Protein AF-A0A3M2K7A3-F1 (afdb_monomer)

Secondary structure (DSSP, 8-state):
----HHHHHHHHHHHHHHHHHHHHHHH--HHHHHHHHHHSTT-GGGGGS-----B-EEEEETTTEEEEESS-HHHHHHHHHHHHHHHHHHHHH----HHHHHHHHHHS-TTT-HHHHHHHHHHHHHHHHHHHHTTS-TTSHHHHHHHHHHHHHHHHHHHHSHHHHHHHT-PPPHHHHHHHHHH--TT---B-STTTT-B-SS-HHHHHHHHHHHHHHHHHHHHHHHHHHHHHHHTTTS--

pLDDT: mean 90.09, std 11.53, range [39.84, 98.44]

Mean predicted aligned error: 7.24 Å

Solvent-accessible surface area (backbone atoms only — not comparable to full-atom values): 13160 Å² total; per-residue (Å²): 137,82,84,47,75,66,58,52,51,50,50,52,51,50,50,53,50,50,53,49,52,54,48,53,52,60,63,46,24,58,62,55,42,52,47,45,25,75,74,38,90,91,35,55,67,47,71,72,51,76,82,76,35,51,61,33,34,73,44,83,39,96,92,55,33,36,39,41,36,77,49,47,76,65,52,36,50,48,45,26,71,75,39,7,56,61,48,4,48,49,48,47,76,60,69,51,63,72,69,53,39,53,54,45,47,70,69,35,24,69,75,76,30,45,68,60,28,52,55,49,51,42,51,51,50,24,53,50,33,54,58,56,28,71,81,37,61,87,83,35,69,69,22,21,53,30,32,27,50,24,43,35,38,46,50,49,38,58,74,58,26,44,46,20,40,70,42,24,68,75,65,75,53,70,69,57,50,51,50,30,67,72,45,36,53,88,88,58,87,40,66,49,77,56,57,66,80,44,39,51,91,59,48,66,68,53,53,54,51,50,49,54,53,51,52,52,51,53,50,49,52,54,50,55,53,53,54,56,58,53,60,60,56,58,72,64,68,81,75,123

Foldseek 3Di:
DDQDLVNLVVVLVVVLVVLVVVLCLALCAVLVLVVCLVPPPPSVCSNVVDGRAAAWAWDADLQQAIETANDDLVRLQVCLVPCLLVLLLVLLVQVDDDPSLVVVCVVCPCNNPRNSNLLNVLLVLLVVLVVVLVVDDPLDPSNQDSLQSNLSSVVCCCPRNVSNCVNNVSDDDPVSNVSSVVRHDSPDRDYDPRPPRHDHPDDSVRSVVVSVVSNVVSVVVSVVSVVVVVVVVVVVVPPD

Nearest PDB structures (foldseek):
  3zg1-assembly1_D  TM=3.882E-01  e=2.641E+00  Cupriavidus metallidurans CH34
  8v2q-assembly1_B-1  TM=2.228E-01  e=3.872E+00  Homo sapiens
  6e8g-assembly1_S  TM=2.313E-01  e=4.260E+00  Homo sapiens

Radius of gyration: 26.53 Å; Cα contacts (8 Å, |Δi|>4): 264; chains: 1; bounding box: 55×38×91 Å

Sequence (240 aa):
RTITPEGLRRLIGLTMAGATFLTLCLVNTPDKIEWYSRNLPGLGFLEKAGVMVEYGYLYEDPEIGRFRSRLSPAELRQADSLRGKAAGAILRQWRGDGEQYWKFLNRYSPARDPFLHEARVHLFRRDRYLQDAAAYPVGSRAYREMLTIVYREHRIMEKYFPNTLRHSGYEVSADTLALLQQYHLPEMEYESGVSKHLFTIFSQKHVLVAYLVVMAGLLIVQRRFRRRATGKMETHFDRE

Structure (mmCIF, N/CA/C/O backbone):
data_AF-A0A3M2K7A3-F1
#
_entry.id   AF-A0A3M2K7A3-F1
#
loop_
_atom_site.group_PDB
_atom_site.id
_atom_site.type_symbol
_atom_site.label_atom_id
_atom_site.label_alt_id
_atom_site.label_comp_id
_atom_site.label_asym_id
_atom_site.label_entity_id
_atom_site.label_seq_id
_atom_site.pdbx_PDB_ins_code
_atom_site.Cartn_x
_atom_site.Cartn_y
_atom_site.Cartn_z
_atom_site.occupancy
_atom_site.B_iso_or_equiv
_atom_site.auth_seq_id
_atom_site.auth_comp_id
_atom_site.auth_asym_id
_atom_site.auth_atom_id
_atom_site.pdbx_PDB_model_num
ATOM 1 N N . ARG A 1 1 ? -5.504 21.815 46.775 1.00 53.19 1 ARG A N 1
ATOM 2 C CA . ARG A 1 1 ? -6.857 21.737 46.168 1.00 53.19 1 ARG A CA 1
ATOM 3 C C . ARG A 1 1 ? -7.316 20.287 46.236 1.00 53.19 1 ARG A C 1
ATOM 5 O O . ARG A 1 1 ? -6.723 19.451 45.571 1.00 53.19 1 ARG A O 1
ATOM 12 N N . THR A 1 2 ? -8.276 19.967 47.096 1.00 66.50 2 THR A N 1
ATOM 13 C CA . THR A 1 2 ? -8.828 18.613 47.237 1.00 66.50 2 THR A CA 1
ATOM 14 C C . THR A 1 2 ? -9.794 18.333 46.086 1.00 66.50 2 THR A C 1
ATOM 16 O O . THR A 1 2 ? -10.674 19.138 45.795 1.00 66.50 2 THR A O 1
ATOM 19 N N . ILE A 1 3 ? -9.604 17.213 45.386 1.00 70.50 3 ILE A N 1
ATOM 20 C CA . ILE A 1 3 ? -10.511 16.784 44.316 1.00 70.50 3 ILE A CA 1
ATOM 21 C C . ILE A 1 3 ? -11.817 16.334 44.976 1.00 70.50 3 ILE A C 1
ATOM 23 O O . ILE A 1 3 ? -11.824 15.361 45.731 1.00 70.50 3 ILE A O 1
ATOM 27 N N . THR A 1 4 ? -12.917 17.040 44.711 1.00 82.25 4 THR A N 1
ATOM 28 C CA . THR A 1 4 ? -14.232 16.636 45.218 1.00 82.25 4 THR A CA 1
ATOM 29 C C . THR A 1 4 ? -14.730 15.389 44.473 1.00 82.25 4 THR A C 1
ATOM 31 O O . THR A 1 4 ? -14.434 15.222 43.283 1.00 82.25 4 THR A O 1
ATOM 34 N N . PRO A 1 5 ? -15.511 14.504 45.123 1.00 79.31 5 PRO A N 1
ATOM 35 C CA . PRO A 1 5 ? -16.072 13.316 44.473 1.00 79.31 5 PRO A CA 1
ATOM 36 C C . PRO A 1 5 ? -16.893 13.640 43.215 1.00 79.31 5 PRO A C 1
ATOM 38 O O . PRO A 1 5 ? -16.851 12.900 42.233 1.00 79.31 5 PRO A O 1
ATOM 41 N N . GLU A 1 6 ? -17.604 14.768 43.213 1.00 82.44 6 GLU A N 1
ATOM 42 C CA . GLU A 1 6 ? -18.355 15.253 42.052 1.00 82.44 6 GLU A CA 1
ATOM 43 C C . GLU A 1 6 ? -17.445 15.735 40.920 1.00 82.44 6 GLU A C 1
ATOM 45 O O . GLU A 1 6 ? -17.679 15.388 39.760 1.00 82.44 6 GLU A O 1
ATOM 50 N N . GLY A 1 7 ? -16.378 16.473 41.248 1.00 85.81 7 GLY A N 1
ATOM 51 C CA . GLY A 1 7 ? -15.373 16.906 40.277 1.00 85.81 7 GLY A CA 1
ATOM 52 C C . GLY A 1 7 ? -14.705 15.718 39.585 1.00 85.81 7 GLY A C 1
ATOM 53 O O . GLY A 1 7 ? -14.585 15.701 38.361 1.00 85.81 7 GLY A O 1
ATOM 54 N N . LEU A 1 8 ? -14.373 14.671 40.346 1.00 86.12 8 LEU A N 1
ATOM 55 C CA . LEU A 1 8 ? -13.825 13.430 39.796 1.00 86.12 8 LEU A CA 1
ATOM 56 C C . LEU A 1 8 ? -14.825 12.704 38.884 1.00 86.12 8 LEU A C 1
ATOM 58 O O . LEU A 1 8 ? -14.444 12.216 37.822 1.00 86.12 8 LEU A O 1
ATOM 62 N N . ARG A 1 9 ? -16.112 12.643 39.255 1.00 86.75 9 ARG A N 1
ATOM 63 C CA . ARG A 1 9 ? -17.147 12.020 38.408 1.00 86.75 9 ARG A CA 1
ATOM 64 C C . ARG A 1 9 ? -17.334 12.759 37.088 1.00 86.75 9 ARG A C 1
ATOM 66 O O . ARG A 1 9 ? -17.460 12.097 36.059 1.00 86.75 9 ARG A O 1
ATOM 73 N N . ARG A 1 10 ? -17.342 14.096 37.112 1.00 89.88 10 ARG A N 1
ATOM 74 C CA . ARG A 1 10 ? -17.414 14.923 35.897 1.00 89.88 10 ARG A CA 1
ATOM 75 C C . ARG A 1 10 ? -16.188 14.706 35.016 1.00 89.88 10 ARG A C 1
ATOM 77 O O . ARG A 1 10 ? -16.354 14.482 33.823 1.00 89.88 10 ARG A O 1
ATOM 84 N N . LEU A 1 11 ? -14.989 14.682 35.604 1.00 92.56 11 LEU A N 1
ATOM 85 C CA . LEU A 1 11 ? -13.753 14.406 34.872 1.00 92.56 11 LEU A CA 1
ATOM 86 C C . LEU A 1 11 ? -13.794 13.032 34.191 1.00 92.56 11 LEU A C 1
ATOM 88 O O . LEU A 1 11 ? -13.557 12.957 32.994 1.00 92.56 11 LEU A O 1
ATOM 92 N N . ILE A 1 12 ? -14.178 11.970 34.909 1.00 93.31 12 ILE A N 1
ATOM 93 C CA . ILE A 1 12 ? -14.319 10.624 34.326 1.00 93.31 12 ILE A CA 1
ATOM 94 C C . ILE A 1 12 ? -15.335 10.625 33.177 1.00 93.31 12 ILE A C 1
ATOM 96 O O . ILE A 1 12 ? -15.062 10.046 32.129 1.00 93.31 12 ILE A O 1
ATOM 100 N N . GLY A 1 13 ? -16.485 11.286 33.348 1.00 93.19 13 GLY A N 1
ATOM 101 C CA . GLY A 1 13 ? -17.495 11.403 32.293 1.00 93.19 13 GLY A CA 1
ATOM 102 C C . GLY A 1 13 ? -16.964 12.109 31.041 1.00 93.19 13 GLY A C 1
ATOM 103 O O . GLY A 1 13 ? -17.158 11.614 29.933 1.00 93.19 13 GLY A O 1
ATOM 104 N N . LEU A 1 14 ? -16.233 13.214 31.214 1.00 95.19 14 LEU A N 1
ATOM 105 C CA . LEU A 1 14 ? -15.581 13.930 30.114 1.00 95.19 14 LEU A CA 1
ATOM 106 C C . LEU A 1 14 ? -14.501 13.077 29.440 1.00 95.19 14 LEU A C 1
ATOM 108 O O . LEU A 1 14 ? -14.443 13.036 28.214 1.00 95.19 14 LEU A O 1
ATOM 112 N N . THR A 1 15 ? -13.691 12.344 30.208 1.00 95.31 15 THR A N 1
ATOM 113 C CA . THR A 1 15 ? -12.691 11.418 29.658 1.00 95.31 15 THR A CA 1
ATOM 114 C C . THR A 1 15 ? -13.352 10.303 28.848 1.00 95.31 15 THR A C 1
ATOM 116 O O . THR A 1 15 ? -12.885 9.994 27.756 1.00 95.31 15 THR A O 1
ATOM 119 N N . MET A 1 16 ? -14.455 9.723 29.332 1.00 96.19 16 MET A N 1
ATOM 120 C CA . MET A 1 16 ? -15.220 8.710 28.593 1.00 96.19 16 MET A CA 1
ATOM 121 C C . MET A 1 16 ? -15.790 9.271 27.285 1.00 96.19 16 MET A C 1
ATOM 123 O O . MET A 1 16 ? -15.692 8.620 26.243 1.00 96.19 16 MET A O 1
ATOM 127 N N . ALA A 1 17 ? -16.357 10.480 27.318 1.00 96.12 17 ALA A N 1
ATOM 128 C CA . ALA A 1 17 ? -16.873 11.150 26.126 1.00 96.12 17 ALA A CA 1
ATOM 129 C C . ALA A 1 17 ? -15.751 11.431 25.113 1.00 96.12 17 ALA A C 1
ATOM 131 O O . ALA A 1 17 ? -15.884 11.087 23.939 1.00 96.12 17 ALA A O 1
ATOM 132 N N . GLY A 1 18 ? -14.616 11.964 25.574 1.00 96.88 18 GLY A N 1
ATOM 133 C CA . GLY A 1 18 ? -13.442 12.223 24.740 1.00 96.88 18 GLY A CA 1
ATOM 134 C C . GLY A 1 18 ? -12.851 10.951 24.129 1.00 96.88 18 GLY A C 1
ATOM 135 O O . GLY A 1 18 ? -12.598 10.911 22.928 1.00 96.88 18 GLY A O 1
ATOM 136 N N . ALA A 1 19 ? -12.699 9.883 24.917 1.00 95.25 19 ALA A N 1
ATOM 137 C CA . ALA A 1 19 ? -12.220 8.589 24.428 1.00 95.25 19 ALA A CA 1
ATOM 138 C C . ALA A 1 19 ? -13.172 7.980 23.388 1.00 95.25 19 ALA A C 1
ATOM 140 O O . ALA A 1 19 ? -12.723 7.401 22.398 1.00 95.25 19 ALA A O 1
ATOM 141 N N . THR A 1 20 ? -14.482 8.144 23.585 1.00 95.69 20 THR A N 1
ATOM 142 C CA . THR A 1 20 ? -15.499 7.700 22.623 1.00 95.69 20 THR A CA 1
ATOM 143 C C . THR A 1 20 ? -15.391 8.486 21.323 1.00 95.69 20 THR A C 1
ATOM 145 O O . THR A 1 20 ? -15.318 7.878 20.261 1.00 95.69 20 THR A O 1
ATOM 148 N N . PHE A 1 21 ? -15.297 9.816 21.390 1.00 94.31 21 PHE A N 1
ATOM 149 C CA . PHE A 1 21 ? -15.139 10.656 20.203 1.00 94.31 21 PHE A CA 1
ATOM 150 C C . PHE A 1 21 ? -13.855 10.325 19.430 1.00 94.31 21 PHE A C 1
ATOM 152 O O . PHE A 1 21 ? -13.901 10.108 18.223 1.00 94.31 21 PHE A O 1
ATOM 159 N N . LEU A 1 22 ? -12.723 10.186 20.126 1.00 92.88 22 LEU A N 1
ATOM 160 C CA . LEU A 1 22 ? -11.458 9.781 19.512 1.00 92.88 22 LEU A CA 1
ATOM 161 C C . LEU A 1 22 ? -11.564 8.409 18.833 1.00 92.88 22 LEU A C 1
ATOM 163 O O . LEU A 1 22 ? -11.098 8.235 17.710 1.00 92.88 22 LEU A O 1
ATOM 167 N N . THR A 1 23 ? -12.198 7.442 19.497 1.00 92.94 23 THR A N 1
ATOM 168 C CA . THR A 1 23 ? -12.412 6.104 18.932 1.00 92.94 23 THR A CA 1
ATOM 169 C C . THR A 1 23 ? -13.271 6.181 17.679 1.00 92.94 23 THR A C 1
ATOM 171 O O . THR A 1 23 ? -12.905 5.575 16.678 1.00 92.94 23 THR A O 1
ATOM 174 N N . LEU A 1 24 ? -14.356 6.963 17.695 1.00 90.12 24 LEU A N 1
ATOM 175 C CA . LEU A 1 24 ? -15.198 7.197 16.521 1.00 90.12 24 LEU A CA 1
ATOM 176 C C . LEU A 1 24 ? -14.388 7.769 15.351 1.00 90.12 24 LEU A C 1
ATOM 178 O O . LEU A 1 24 ? -14.528 7.271 14.240 1.00 90.12 24 LEU A O 1
ATOM 182 N N . CYS A 1 25 ? -13.485 8.724 15.597 1.00 88.38 25 CYS A N 1
ATOM 183 C CA . CYS A 1 25 ? -12.588 9.249 14.562 1.00 88.38 25 CYS A CA 1
ATOM 184 C C . CYS A 1 25 ? -11.653 8.172 13.988 1.00 88.38 25 CYS A C 1
ATOM 186 O O . CYS A 1 25 ? -11.471 8.100 12.776 1.00 88.38 25 CYS A O 1
ATOM 188 N N . LEU A 1 26 ? -11.070 7.323 14.840 1.00 89.12 26 LEU A N 1
ATOM 189 C CA . LEU A 1 26 ? -10.125 6.281 14.418 1.00 89.12 26 LEU A CA 1
ATOM 190 C C . LEU A 1 26 ? -10.802 5.123 13.671 1.00 89.12 26 LEU A C 1
ATOM 192 O O . LEU A 1 26 ? -10.201 4.521 12.788 1.00 89.12 26 LEU A O 1
ATOM 196 N N . VAL A 1 27 ? -12.053 4.799 14.004 1.00 89.62 27 VAL A N 1
ATOM 197 C CA . VAL A 1 27 ? -12.808 3.734 13.321 1.00 89.62 27 VAL A CA 1
ATOM 198 C C . VAL A 1 27 ? -13.546 4.227 12.075 1.00 89.62 27 VAL A C 1
ATOM 200 O O . VAL A 1 27 ? -14.134 3.404 11.371 1.00 89.62 27 VAL A O 1
ATOM 203 N N . ASN A 1 28 ? -13.512 5.534 11.793 1.00 86.19 28 ASN A N 1
ATOM 204 C CA . ASN A 1 28 ? -14.129 6.143 10.620 1.00 86.19 28 ASN A CA 1
ATOM 205 C C . ASN A 1 28 ? -13.260 5.962 9.359 1.00 86.19 28 ASN A C 1
ATOM 207 O O . ASN A 1 28 ? -12.671 6.910 8.839 1.00 86.19 28 ASN A O 1
ATOM 211 N N . THR A 1 29 ? -13.148 4.714 8.901 1.00 84.12 29 THR A N 1
ATOM 212 C CA . THR A 1 29 ? -12.356 4.316 7.726 1.00 84.12 29 THR A CA 1
ATOM 213 C C . THR A 1 29 ? -13.105 4.573 6.409 1.00 84.12 29 THR A C 1
ATOM 215 O O . THR A 1 29 ? -14.339 4.607 6.424 1.00 84.12 29 THR A O 1
ATOM 218 N N . PRO A 1 30 ? -12.416 4.693 5.252 1.00 79.56 30 PRO A N 1
ATOM 219 C CA . PRO A 1 30 ? -13.052 4.961 3.955 1.00 79.56 30 PRO A CA 1
ATOM 220 C C . PRO A 1 30 ? -14.209 4.035 3.599 1.00 79.56 30 PRO A C 1
ATOM 222 O O . PRO A 1 30 ? -15.217 4.507 3.090 1.00 79.56 30 PRO A O 1
ATOM 225 N N . ASP A 1 31 ? -14.109 2.744 3.915 1.00 79.12 31 ASP A N 1
ATOM 226 C CA . ASP A 1 31 ? -15.175 1.780 3.622 1.00 79.12 31 ASP A CA 1
ATOM 227 C C . ASP A 1 31 ? -16.458 2.104 4.397 1.00 79.12 31 ASP A C 1
ATOM 229 O O . ASP A 1 31 ? -17.570 1.922 3.898 1.00 79.12 31 ASP A O 1
ATOM 233 N N . LYS A 1 32 ? -16.321 2.620 5.627 1.00 85.31 32 LYS A N 1
ATOM 234 C CA . LYS A 1 32 ? -17.458 3.126 6.401 1.00 85.31 32 LYS A CA 1
ATOM 235 C C . LYS A 1 32 ? -18.001 4.396 5.767 1.00 85.31 32 LYS A C 1
ATOM 237 O O . LYS A 1 32 ? -19.218 4.485 5.624 1.00 85.31 32 LYS A O 1
ATOM 242 N N . ILE A 1 33 ? -17.116 5.298 5.331 1.00 83.56 33 ILE A N 1
ATOM 243 C CA . ILE A 1 33 ? -17.496 6.534 4.638 1.00 83.56 33 ILE A CA 1
ATOM 244 C C . ILE A 1 33 ? -18.327 6.259 3.399 1.00 83.56 33 ILE A C 1
ATOM 246 O O . ILE A 1 33 ? -19.445 6.754 3.270 1.00 83.56 33 ILE A O 1
ATOM 250 N N . GLU A 1 34 ? -17.825 5.395 2.533 1.00 81.50 34 GLU A N 1
ATOM 251 C CA . GLU A 1 34 ? -18.522 4.995 1.324 1.00 81.50 34 GLU A CA 1
ATOM 252 C C . GLU A 1 34 ? -19.852 4.303 1.647 1.00 81.50 34 GLU A C 1
ATOM 254 O O . GLU A 1 34 ? -20.866 4.578 1.001 1.00 81.50 34 GLU A O 1
ATOM 259 N N . TRP A 1 35 ? -19.891 3.452 2.679 1.00 84.88 35 TRP A N 1
ATOM 260 C CA . TRP A 1 35 ? -21.132 2.810 3.098 1.00 84.88 35 TRP A CA 1
ATOM 261 C C . TRP A 1 35 ? -22.191 3.837 3.507 1.00 84.88 35 TRP A C 1
ATOM 263 O O . TRP A 1 35 ? -23.290 3.814 2.953 1.00 84.88 35 TRP A O 1
ATOM 273 N N . TYR A 1 36 ? -21.905 4.755 4.433 1.00 87.25 36 TYR A N 1
ATOM 274 C CA . TYR A 1 36 ? -22.941 5.693 4.870 1.00 87.25 36 TYR A CA 1
ATOM 275 C C . TYR A 1 36 ? -23.269 6.744 3.804 1.00 87.25 36 TYR A C 1
ATOM 277 O O . TYR A 1 36 ? -24.429 7.129 3.695 1.00 87.25 36 TYR A O 1
ATOM 285 N N . SER A 1 37 ? -22.318 7.155 2.961 1.00 85.88 37 SER A N 1
ATOM 286 C CA . SER A 1 37 ? -22.601 8.092 1.868 1.00 85.88 37 SER A CA 1
ATOM 287 C C . SER A 1 37 ? -23.526 7.509 0.804 1.00 85.88 37 SER A C 1
ATOM 289 O O . SER A 1 37 ? -24.314 8.248 0.217 1.00 85.88 37 SER A O 1
ATOM 291 N N . ARG A 1 38 ? -23.464 6.193 0.572 1.00 85.06 38 ARG A N 1
ATOM 292 C CA . ARG A 1 38 ? -24.349 5.498 -0.373 1.00 85.06 38 ARG A CA 1
ATOM 293 C C . ARG A 1 38 ? -25.702 5.129 0.223 1.00 85.06 38 ARG A C 1
ATOM 295 O O . ARG A 1 38 ? -26.690 5.115 -0.501 1.00 85.06 38 ARG A O 1
ATOM 302 N N . ASN A 1 39 ? -25.740 4.783 1.510 1.00 89.25 39 ASN A N 1
ATOM 303 C CA . ASN A 1 39 ? -26.929 4.200 2.135 1.00 89.25 39 ASN A CA 1
ATOM 304 C C . ASN A 1 39 ? -27.769 5.205 2.939 1.00 89.25 39 ASN A C 1
ATOM 306 O O . ASN A 1 39 ? -28.938 4.926 3.194 1.00 89.25 39 ASN A O 1
ATOM 310 N N . LEU A 1 40 ? -27.216 6.354 3.347 1.00 89.19 40 LEU A N 1
ATOM 311 C CA . LEU A 1 40 ? -27.936 7.351 4.146 1.00 89.19 40 LEU A CA 1
ATOM 312 C C . LEU A 1 40 ? -28.246 8.619 3.324 1.00 89.19 40 LEU A C 1
ATOM 314 O O . LEU A 1 40 ? -27.322 9.270 2.822 1.00 89.19 40 LEU A O 1
ATOM 318 N N . PRO A 1 41 ? -29.531 9.018 3.207 1.00 89.94 41 PRO A N 1
ATOM 319 C CA . PRO A 1 41 ? -29.918 10.238 2.503 1.00 89.94 41 PRO A CA 1
ATOM 320 C C . PRO A 1 41 ? -29.223 11.477 3.081 1.00 89.94 41 PRO A C 1
ATOM 322 O O . PRO A 1 41 ? -29.164 11.657 4.295 1.00 89.94 41 PRO A O 1
ATOM 325 N N . GLY A 1 42 ? -28.708 12.348 2.211 1.00 87.38 42 GLY A N 1
ATOM 326 C CA . GLY A 1 42 ? -28.073 13.611 2.613 1.00 87.38 42 GLY A CA 1
ATOM 327 C C . GLY A 1 42 ? -26.600 13.513 3.036 1.00 87.38 42 GLY A C 1
ATOM 328 O O . GLY A 1 42 ? -25.976 14.551 3.234 1.00 87.38 42 GLY A O 1
ATOM 329 N N . LEU A 1 43 ? -26.005 12.314 3.109 1.00 85.94 43 LEU A N 1
ATOM 330 C CA .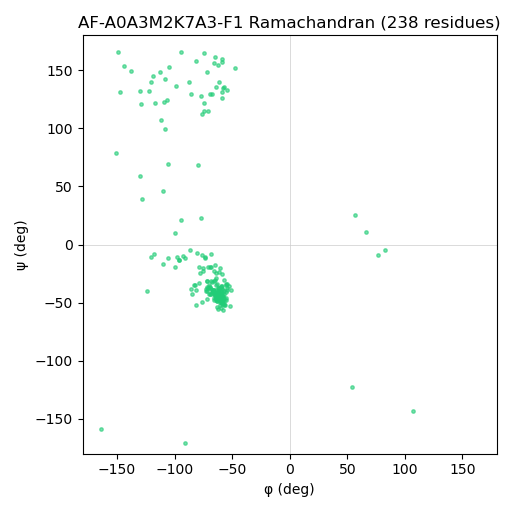 LEU A 1 43 ? -24.590 12.120 3.479 1.00 85.94 43 LEU A CA 1
ATOM 331 C C . LEU A 1 43 ? -23.637 11.908 2.290 1.00 85.94 43 LEU A C 1
ATOM 333 O O . LEU A 1 43 ? -22.457 11.605 2.480 1.00 85.94 43 LEU A O 1
ATOM 337 N N . GLY A 1 44 ? -24.106 12.112 1.058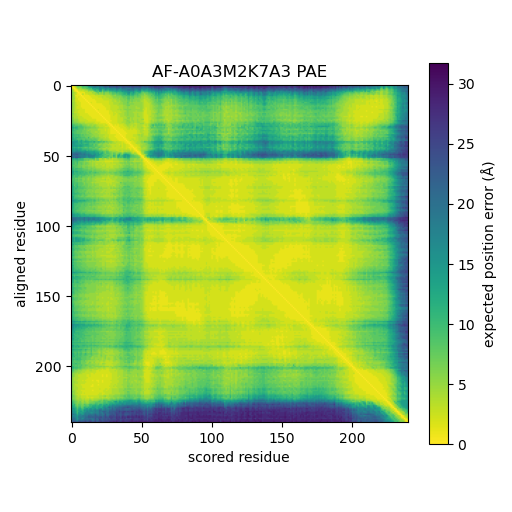 1.00 80.12 44 GLY A N 1
ATOM 338 C CA . GLY A 1 44 ? -23.276 11.971 -0.146 1.00 80.12 44 GLY A CA 1
ATOM 339 C C . GLY A 1 44 ? -22.078 12.931 -0.194 1.00 80.12 44 GLY A C 1
ATOM 340 O O . GLY A 1 44 ? -21.068 12.629 -0.819 1.00 80.12 44 GLY A O 1
ATOM 341 N N . PHE A 1 45 ? -22.134 14.067 0.515 1.00 81.94 45 PHE A N 1
ATOM 342 C CA . PHE A 1 45 ? -21.008 15.006 0.587 1.00 81.94 45 PHE A CA 1
ATOM 343 C C . PHE A 1 45 ? -19.782 14.421 1.306 1.00 81.94 45 PHE A C 1
ATOM 345 O O . PHE A 1 45 ? -18.667 14.889 1.072 1.00 81.94 45 PHE A O 1
ATOM 352 N N . LEU A 1 46 ? -19.968 13.402 2.155 1.00 79.25 46 LEU A N 1
ATOM 353 C CA . LEU A 1 46 ? -18.880 12.796 2.918 1.00 79.25 46 LEU A CA 1
ATOM 354 C C . LEU A 1 46 ? -17.921 11.978 2.045 1.00 79.25 46 LEU A C 1
ATOM 356 O O . LEU A 1 46 ? -16.770 11.841 2.436 1.00 79.25 46 LEU A O 1
ATOM 360 N N . GLU A 1 47 ? -18.307 11.557 0.833 1.00 71.12 47 GLU A N 1
ATOM 361 C CA . GLU A 1 47 ? -17.345 11.001 -0.139 1.00 71.12 47 GLU A CA 1
ATOM 362 C C . GLU A 1 47 ? -16.229 12.002 -0.487 1.00 71.12 47 GLU A C 1
ATOM 364 O O . GLU A 1 47 ? -15.134 11.606 -0.880 1.00 71.12 47 GLU A O 1
ATOM 369 N N . LYS A 1 48 ? -16.501 13.306 -0.345 1.00 67.88 48 LYS A N 1
ATOM 370 C CA . LYS A 1 48 ? -15.536 14.388 -0.585 1.00 67.88 48 LYS A CA 1
ATOM 371 C C . LYS A 1 48 ? -14.848 14.863 0.694 1.00 67.88 48 LYS A C 1
ATOM 373 O O . LYS A 1 48 ? -13.873 15.608 0.611 1.00 67.88 48 LYS A O 1
ATOM 378 N N . ALA A 1 49 ? -15.354 14.475 1.865 1.00 64.12 49 ALA A N 1
ATOM 379 C CA . ALA A 1 49 ? -14.715 14.769 3.137 1.00 64.12 49 ALA A CA 1
ATOM 380 C C . ALA A 1 49 ? -13.524 13.816 3.275 1.00 64.12 49 ALA A C 1
ATOM 382 O O . ALA A 1 49 ? -13.703 12.604 3.329 1.00 64.12 49 ALA A O 1
ATOM 383 N N . GLY A 1 50 ? -12.311 14.369 3.228 1.00 58.91 50 GLY A N 1
ATOM 384 C CA . GLY A 1 50 ? -11.071 13.599 3.150 1.00 58.91 50 GLY A CA 1
ATOM 385 C C . GLY A 1 50 ? -10.976 12.449 4.158 1.00 58.91 50 GLY A C 1
ATOM 386 O O . GLY A 1 50 ? -11.539 12.482 5.251 1.00 58.91 50 GLY A O 1
ATOM 387 N N . VAL A 1 51 ? -10.222 11.424 3.770 1.00 62.16 51 VAL A N 1
ATOM 388 C CA . VAL A 1 51 ? -9.965 10.234 4.580 1.00 62.16 51 VAL A CA 1
ATOM 389 C C . VAL A 1 51 ? -9.299 10.621 5.902 1.00 62.16 51 VAL A C 1
ATOM 391 O O . VAL A 1 51 ? -8.251 11.264 5.894 1.00 62.16 51 VAL A O 1
ATOM 394 N N . MET A 1 52 ? -9.873 10.199 7.035 1.00 70.69 52 MET A N 1
ATOM 395 C CA . MET A 1 52 ? -9.272 10.450 8.350 1.00 70.69 52 MET A CA 1
ATOM 396 C C . MET A 1 52 ? -8.164 9.444 8.671 1.00 70.69 52 MET A C 1
ATOM 398 O O . MET A 1 52 ? -7.058 9.842 9.030 1.00 70.69 52 MET A O 1
ATOM 402 N N . VAL A 1 53 ? -8.453 8.143 8.548 1.00 83.56 53 VAL A N 1
ATOM 403 C CA . VAL A 1 53 ? -7.523 7.055 8.882 1.00 83.56 53 VAL A CA 1
ATOM 404 C C . VAL A 1 53 ? -7.765 5.862 7.961 1.00 83.56 53 VAL A C 1
ATOM 406 O O . VAL A 1 53 ? -8.894 5.397 7.812 1.00 83.56 53 VAL A O 1
ATOM 409 N N . GLU A 1 54 ? -6.690 5.326 7.386 1.00 88.31 54 GLU A N 1
ATOM 410 C CA . GLU A 1 54 ? -6.692 4.039 6.690 1.00 88.31 54 GLU A CA 1
ATOM 411 C C . GLU A 1 54 ? -5.705 3.081 7.351 1.00 88.31 54 GLU A C 1
ATOM 413 O O . GLU A 1 54 ? -4.597 3.472 7.719 1.00 88.31 54 GLU A O 1
ATOM 418 N N . TYR A 1 55 ? -6.107 1.818 7.470 1.00 91.06 55 TYR A N 1
ATOM 419 C CA . TYR A 1 55 ? -5.281 0.749 8.019 1.00 91.06 55 TYR A CA 1
ATOM 420 C C . TYR A 1 55 ? -4.763 -0.155 6.906 1.00 91.06 55 TYR A C 1
ATOM 422 O O . TYR A 1 55 ? -5.406 -0.309 5.869 1.00 91.06 55 TYR A O 1
ATOM 430 N N . GLY A 1 56 ? -3.619 -0.786 7.142 1.00 93.69 56 GLY A N 1
ATOM 431 C CA . GLY A 1 56 ? -3.075 -1.774 6.223 1.00 93.69 56 GLY A CA 1
ATOM 432 C C . GLY A 1 56 ? -1.995 -2.634 6.851 1.00 93.69 56 GLY A C 1
ATOM 433 O O . GLY A 1 56 ? -1.871 -2.736 8.072 1.00 93.69 56 GLY A O 1
ATOM 434 N N . TYR A 1 57 ? -1.189 -3.223 5.982 1.00 95.69 57 TYR A N 1
ATOM 435 C CA . TYR A 1 57 ? -0.137 -4.168 6.309 1.00 95.69 57 TYR A CA 1
ATOM 436 C C . TYR A 1 57 ? 1.197 -3.641 5.793 1.00 95.69 57 TYR A C 1
ATOM 438 O O . TYR A 1 57 ? 1.297 -3.196 4.647 1.00 95.69 57 TYR A O 1
ATOM 446 N N . LEU A 1 58 ? 2.214 -3.680 6.655 1.00 96.38 58 LEU A N 1
ATOM 447 C CA . LEU A 1 58 ? 3.596 -3.424 6.271 1.00 96.38 58 LEU A CA 1
ATOM 448 C C . LEU A 1 58 ? 4.208 -4.728 5.759 1.00 96.38 58 LEU A C 1
ATOM 450 O O . LEU A 1 58 ? 4.120 -5.761 6.421 1.00 96.38 58 LEU A O 1
ATOM 454 N N . TYR A 1 59 ? 4.827 -4.657 4.591 1.00 97.38 59 TYR A N 1
ATOM 455 C CA . TYR A 1 59 ? 5.608 -5.729 4.005 1.00 97.38 59 TYR A CA 1
ATOM 456 C C . TYR A 1 59 ? 7.074 -5.352 4.124 1.00 97.38 59 TYR A C 1
ATOM 458 O O . TYR A 1 59 ? 7.480 -4.289 3.655 1.00 97.38 59 TYR A O 1
ATOM 466 N N . GLU A 1 60 ? 7.848 -6.232 4.744 1.00 96.38 60 GLU A N 1
ATOM 467 C CA . GLU A 1 60 ? 9.300 -6.143 4.815 1.00 96.38 60 GLU A CA 1
ATOM 468 C C . GLU A 1 60 ? 9.862 -7.293 3.987 1.00 96.38 60 GLU A C 1
ATOM 470 O O . GLU A 1 60 ? 9.730 -8.462 4.350 1.00 96.38 60 GLU A O 1
ATOM 475 N N . ASP A 1 61 ? 10.416 -6.962 2.826 1.00 96.06 61 ASP A N 1
ATOM 476 C CA . ASP A 1 61 ? 10.934 -7.937 1.879 1.00 96.06 61 ASP A CA 1
ATOM 477 C C . ASP A 1 61 ? 12.446 -7.737 1.709 1.00 96.06 61 ASP A C 1
ATOM 479 O O . ASP A 1 61 ? 12.872 -6.652 1.309 1.00 96.06 61 ASP A O 1
ATOM 483 N N . PRO A 1 62 ? 13.278 -8.755 1.978 1.00 93.56 62 PRO A N 1
ATOM 484 C CA . PRO A 1 62 ? 14.732 -8.609 1.927 1.00 93.56 62 PRO A CA 1
ATOM 485 C C . PRO A 1 62 ? 15.263 -8.290 0.520 1.00 93.56 62 PRO A C 1
ATOM 487 O O . PRO A 1 62 ? 16.324 -7.687 0.389 1.00 93.56 62 PRO A O 1
ATOM 490 N N . GLU A 1 63 ? 14.537 -8.654 -0.541 1.00 91.94 63 GLU A N 1
ATOM 491 C CA . GLU A 1 63 ? 14.941 -8.398 -1.928 1.00 91.94 63 GLU A CA 1
ATOM 492 C C . GLU A 1 63 ? 14.412 -7.072 -2.476 1.00 91.94 63 GLU A C 1
ATOM 494 O O . GLU A 1 63 ? 14.804 -6.659 -3.569 1.00 91.94 63 GLU A O 1
ATOM 499 N N . ILE A 1 64 ? 13.487 -6.412 -1.780 1.00 95.31 64 ILE A N 1
ATOM 500 C CA . ILE A 1 64 ? 12.779 -5.235 -2.303 1.00 95.31 64 ILE A CA 1
ATOM 501 C C . ILE A 1 64 ? 12.934 -4.033 -1.370 1.00 95.31 64 ILE A C 1
ATOM 503 O O . ILE A 1 64 ? 13.130 -2.916 -1.839 1.00 95.31 64 ILE A O 1
ATOM 507 N N . GLY A 1 65 ? 12.871 -4.247 -0.062 1.00 95.75 65 GLY A N 1
ATOM 508 C CA . GLY A 1 65 ? 12.717 -3.212 0.950 1.00 95.75 65 GLY A CA 1
ATOM 509 C C . GLY A 1 65 ? 11.311 -3.249 1.540 1.00 95.75 65 GLY A C 1
ATOM 510 O O . GLY A 1 65 ? 10.730 -4.318 1.735 1.00 95.75 65 GLY A O 1
ATOM 511 N N . ARG A 1 66 ? 10.752 -2.078 1.844 1.00 97.69 66 ARG A N 1
ATOM 512 C CA . ARG A 1 66 ? 9.450 -1.962 2.509 1.00 97.69 66 ARG A CA 1
ATOM 513 C C . ARG A 1 66 ? 8.368 -1.446 1.573 1.00 97.69 66 ARG A C 1
ATOM 515 O O . ARG A 1 66 ? 8.596 -0.540 0.775 1.00 97.69 66 ARG A O 1
ATOM 522 N N . PHE A 1 67 ? 7.155 -1.960 1.707 1.00 97.75 67 PHE A N 1
ATOM 523 C CA . PHE A 1 67 ? 5.974 -1.345 1.099 1.00 97.75 67 PHE A CA 1
ATOM 524 C C . PHE A 1 67 ? 4.735 -1.603 1.952 1.00 97.75 67 PHE A C 1
ATOM 526 O O . PHE A 1 67 ? 4.753 -2.424 2.869 1.00 97.75 67 PHE A O 1
ATOM 533 N N . ARG A 1 68 ? 3.658 -0.863 1.689 1.00 97.44 68 ARG A N 1
ATOM 534 C CA . ARG A 1 68 ? 2.388 -1.024 2.402 1.00 97.44 68 ARG A CA 1
ATOM 535 C C . ARG A 1 68 ? 1.289 -1.412 1.430 1.00 97.44 68 ARG A C 1
ATOM 537 O O . ARG A 1 68 ? 1.255 -0.924 0.306 1.00 97.44 68 ARG A O 1
ATOM 544 N N . SER A 1 69 ? 0.369 -2.242 1.898 1.00 96.44 69 SER A N 1
ATOM 545 C CA . SER A 1 69 ? -0.841 -2.616 1.167 1.00 96.44 69 SER A CA 1
ATOM 546 C C . SER A 1 69 ? -2.033 -2.621 2.115 1.00 96.44 69 SER A C 1
ATOM 548 O O . SER A 1 69 ? -1.891 -2.896 3.308 1.00 96.44 69 SER A O 1
ATOM 550 N N . ARG A 1 70 ? -3.223 -2.325 1.596 1.00 94.06 70 ARG A N 1
ATOM 551 C CA . ARG A 1 70 ? -4.492 -2.525 2.316 1.00 94.06 70 ARG A CA 1
ATOM 552 C C . ARG A 1 70 ? -4.817 -4.001 2.504 1.00 94.06 70 ARG A C 1
ATOM 554 O O . ARG A 1 70 ? -5.606 -4.336 3.378 1.00 94.06 70 ARG A O 1
ATOM 561 N N . LEU A 1 71 ? -4.204 -4.869 1.703 1.00 95.31 71 LEU A N 1
ATOM 562 C CA . LEU A 1 71 ? -4.425 -6.305 1.717 1.00 95.31 71 LEU A CA 1
ATOM 563 C C . LEU A 1 71 ? -3.331 -7.006 2.516 1.00 95.31 71 LEU A C 1
ATOM 565 O O . LEU A 1 71 ? -2.134 -6.731 2.370 1.00 95.31 71 LEU A O 1
ATOM 569 N N . SER A 1 72 ? -3.743 -7.958 3.346 1.00 95.31 72 SER A N 1
ATOM 570 C CA . SER A 1 72 ? -2.814 -8.865 4.010 1.00 95.31 72 SER A CA 1
ATOM 571 C C . SER A 1 72 ? -2.091 -9.749 2.987 1.00 95.31 72 SER A C 1
ATOM 573 O O . SER A 1 72 ? -2.591 -9.948 1.876 1.00 95.31 72 SER A O 1
ATOM 575 N N . PRO A 1 73 ? -0.952 -10.369 3.349 1.00 95.19 73 PRO A N 1
ATOM 576 C CA . PRO A 1 73 ? -0.229 -11.245 2.428 1.00 95.19 73 PRO A CA 1
ATOM 577 C C . PRO A 1 73 ? -1.085 -12.386 1.866 1.00 95.19 73 PRO A C 1
ATOM 579 O O . PRO A 1 73 ? -0.894 -12.802 0.725 1.00 95.19 73 PRO A O 1
ATOM 582 N N . ALA A 1 74 ? -2.027 -12.907 2.658 1.00 96.75 74 ALA A N 1
ATOM 583 C CA . ALA A 1 74 ? -2.945 -13.950 2.215 1.00 96.75 74 ALA A CA 1
ATOM 584 C C . ALA A 1 74 ? -3.987 -13.412 1.223 1.00 96.75 74 ALA A C 1
ATOM 586 O O . ALA A 1 74 ? -4.177 -14.017 0.169 1.00 96.75 74 ALA A O 1
ATOM 587 N N . GLU A 1 75 ? -4.607 -12.269 1.525 1.00 97.19 75 GLU A N 1
ATOM 588 C CA . GLU A 1 75 ? -5.598 -11.630 0.649 1.00 97.19 75 GLU A CA 1
ATOM 589 C C . GLU A 1 75 ? -4.976 -11.180 -0.670 1.00 97.19 75 GLU A C 1
ATOM 591 O O . GLU A 1 75 ? -5.574 -11.385 -1.721 1.00 97.19 75 GLU A O 1
ATOM 596 N N . LEU A 1 76 ? -3.760 -10.630 -0.637 1.00 97.12 76 LEU A N 1
ATOM 597 C CA . LEU A 1 76 ? -3.052 -10.178 -1.831 1.00 97.12 76 LEU A CA 1
ATOM 598 C C . LEU A 1 76 ? -2.744 -11.352 -2.771 1.00 97.12 76 LEU A C 1
ATOM 600 O O . LEU A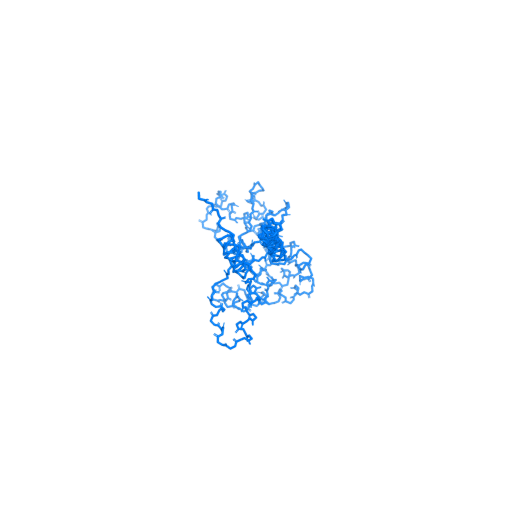 1 76 ? -3.081 -11.310 -3.954 1.00 97.12 76 LEU A O 1
ATOM 604 N N . ARG A 1 77 ? -2.199 -12.450 -2.226 1.00 97.50 77 ARG A N 1
ATOM 605 C CA . ARG A 1 77 ? -1.962 -13.689 -2.987 1.00 97.50 77 ARG A CA 1
ATOM 606 C C . ARG A 1 77 ? -3.254 -14.285 -3.537 1.00 97.50 77 ARG A C 1
ATOM 608 O O . ARG A 1 77 ? -3.288 -14.733 -4.682 1.00 97.50 77 ARG A O 1
ATOM 615 N N . GLN A 1 78 ? -4.311 -14.314 -2.728 1.00 98.00 78 GLN A N 1
ATOM 616 C CA . GLN A 1 78 ? -5.606 -14.841 -3.144 1.00 98.00 78 GLN A CA 1
ATOM 617 C C . GLN A 1 78 ? -6.221 -13.984 -4.256 1.00 98.00 78 GLN A C 1
ATOM 619 O O . GLN A 1 78 ? -6.720 -14.532 -5.237 1.00 98.00 78 GLN A O 1
ATOM 624 N N . ALA A 1 79 ? -6.160 -12.658 -4.135 1.00 97.88 79 ALA A N 1
ATOM 625 C CA . ALA A 1 79 ? -6.671 -11.730 -5.133 1.00 97.88 79 ALA A CA 1
ATOM 626 C C . ALA A 1 79 ? -5.939 -11.885 -6.471 1.00 97.88 79 ALA A C 1
ATOM 628 O O . ALA A 1 79 ? -6.601 -12.004 -7.503 1.00 97.88 79 ALA A O 1
ATOM 629 N N . ASP A 1 80 ? -4.605 -11.974 -6.470 1.00 98.44 80 ASP A N 1
ATOM 630 C CA . ASP A 1 80 ? -3.848 -12.186 -7.707 1.00 98.44 80 ASP A CA 1
ATOM 631 C C . ASP A 1 80 ? -4.116 -13.568 -8.322 1.00 98.44 80 ASP A C 1
ATOM 633 O O . ASP A 1 80 ? -4.317 -13.672 -9.531 1.00 98.44 80 ASP A O 1
ATOM 637 N N . SER A 1 81 ? -4.218 -14.618 -7.504 1.00 97.94 81 SER A N 1
ATOM 638 C CA . SER A 1 81 ? -4.540 -15.973 -7.974 1.00 97.94 81 SER A CA 1
ATOM 639 C C . SER A 1 81 ? -5.933 -16.059 -8.612 1.00 97.94 81 SER A C 1
ATOM 641 O O . SER A 1 81 ? -6.088 -16.575 -9.719 1.00 97.94 81 SER A O 1
ATOM 643 N N . LEU A 1 82 ? -6.957 -15.516 -7.948 1.00 97.75 82 LEU A N 1
ATOM 644 C CA . LEU A 1 82 ? -8.348 -15.632 -8.398 1.00 97.75 82 LEU A CA 1
ATOM 645 C C . LEU A 1 82 ? -8.710 -14.622 -9.488 1.00 97.75 82 LEU A C 1
ATOM 647 O O . LEU A 1 82 ? -9.479 -14.931 -10.398 1.00 97.75 82 LEU A O 1
ATOM 651 N N . ARG A 1 83 ? -8.207 -13.390 -9.378 1.00 97.19 83 ARG A N 1
ATOM 652 C CA . ARG A 1 83 ? -8.649 -12.252 -10.196 1.00 97.19 83 ARG A CA 1
ATOM 653 C C . ARG A 1 83 ? -7.542 -11.671 -11.067 1.00 97.19 83 ARG A C 1
ATOM 655 O O . ARG A 1 83 ? -7.862 -10.853 -11.928 1.00 97.19 83 ARG A O 1
ATOM 662 N N . GLY A 1 84 ? -6.283 -12.086 -10.918 1.00 97.56 84 GLY A N 1
ATOM 663 C CA . GLY A 1 84 ? -5.140 -11.438 -11.568 1.00 97.56 84 GLY A CA 1
ATOM 664 C C . GLY A 1 84 ? -5.249 -11.368 -13.089 1.00 97.56 84 GLY A C 1
ATOM 665 O O . GLY A 1 84 ? -5.003 -10.322 -13.680 1.00 97.56 84 GLY A O 1
ATOM 666 N N . LYS A 1 85 ? -5.749 -12.422 -13.747 1.00 98.19 85 LYS A N 1
ATOM 667 C CA . LYS A 1 85 ? -5.995 -12.393 -15.202 1.00 98.19 85 LYS A CA 1
ATOM 668 C C . LYS A 1 85 ? -6.993 -11.305 -15.612 1.00 98.19 85 LYS A C 1
ATOM 670 O O . LYS A 1 85 ? -6.737 -10.562 -16.559 1.00 98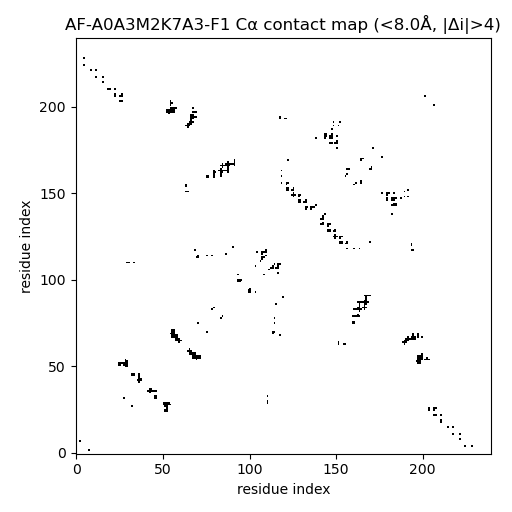.19 85 LYS A O 1
ATOM 675 N N . ALA A 1 86 ? -8.120 -11.206 -14.907 1.00 98.00 86 ALA A N 1
ATOM 676 C CA . ALA A 1 86 ? -9.143 -10.200 -15.185 1.00 98.00 86 ALA A CA 1
ATOM 677 C C . ALA A 1 86 ? -8.647 -8.787 -14.838 1.00 98.00 86 ALA A C 1
ATOM 679 O O . ALA A 1 86 ? -8.816 -7.867 -15.635 1.00 98.00 86 ALA A O 1
ATOM 680 N N . ALA A 1 87 ? -7.971 -8.629 -13.697 1.00 98.00 87 ALA A N 1
ATOM 681 C CA . ALA A 1 87 ? -7.338 -7.380 -13.281 1.00 98.00 87 ALA A CA 1
ATOM 682 C C . ALA A 1 87 ? -6.310 -6.898 -14.316 1.00 98.00 87 ALA A C 1
ATOM 684 O O . ALA A 1 87 ? -6.358 -5.748 -14.745 1.00 98.00 87 ALA A O 1
ATOM 685 N N . GLY A 1 88 ? -5.443 -7.790 -14.798 1.00 97.88 88 GLY A N 1
ATOM 686 C CA . GLY A 1 88 ? -4.494 -7.501 -15.869 1.00 97.88 88 GLY A CA 1
ATOM 687 C C . GLY A 1 88 ? -5.193 -7.064 -17.157 1.00 97.88 88 GLY A C 1
ATOM 688 O O . GLY A 1 88 ? -4.832 -6.043 -17.735 1.00 97.88 88 GLY A O 1
ATOM 689 N N . ALA A 1 89 ? -6.248 -7.763 -17.583 1.00 97.38 89 ALA A N 1
ATOM 690 C CA . ALA A 1 89 ? -7.021 -7.357 -18.759 1.00 97.38 89 ALA A CA 1
ATOM 691 C C . ALA A 1 89 ? -7.623 -5.947 -18.613 1.00 97.38 89 ALA A C 1
ATOM 693 O O . ALA A 1 89 ? -7.588 -5.175 -19.571 1.00 97.38 89 ALA A O 1
ATOM 694 N N . ILE A 1 90 ? -8.102 -5.582 -17.417 1.00 97.00 90 ILE A N 1
ATOM 695 C CA . ILE A 1 90 ? -8.544 -4.213 -17.126 1.00 97.00 90 ILE A CA 1
ATOM 696 C C . ILE A 1 90 ? -7.359 -3.251 -17.255 1.00 97.00 90 ILE A C 1
ATOM 698 O O . ILE A 1 90 ? -7.429 -2.314 -18.040 1.00 97.00 90 ILE A O 1
ATOM 702 N N . LEU A 1 91 ? -6.238 -3.489 -16.572 1.00 96.88 91 LEU A N 1
ATOM 703 C CA . LEU A 1 91 ? -5.060 -2.609 -16.654 1.00 96.88 91 LEU A CA 1
ATOM 704 C C . LEU A 1 91 ? -4.585 -2.393 -18.097 1.00 96.88 91 LEU A C 1
ATOM 706 O O . LEU A 1 91 ? -4.221 -1.280 -18.466 1.00 96.88 91 LEU A O 1
ATOM 710 N N . ARG A 1 92 ? -4.651 -3.429 -18.939 1.00 95.25 92 ARG A N 1
ATOM 711 C CA . ARG A 1 92 ? -4.302 -3.347 -20.362 1.00 95.25 92 ARG A CA 1
ATOM 712 C C . ARG A 1 92 ? -5.163 -2.340 -21.128 1.00 95.25 92 ARG A C 1
ATOM 714 O O . ARG A 1 92 ? -4.651 -1.676 -22.023 1.00 95.25 92 ARG A O 1
ATOM 721 N N . GLN A 1 93 ? -6.444 -2.226 -20.785 1.00 93.25 93 GLN A N 1
ATOM 722 C CA . GLN A 1 93 ? -7.369 -1.260 -21.387 1.00 93.25 93 GLN A CA 1
ATOM 723 C C . GLN A 1 93 ? -7.138 0.169 -20.869 1.00 93.25 93 GLN A C 1
ATOM 725 O O . GLN A 1 93 ? -7.478 1.128 -21.552 1.00 93.25 93 GLN A O 1
ATOM 730 N N . TRP A 1 94 ? -6.540 0.318 -19.683 1.00 91.88 94 TRP A N 1
ATOM 731 C CA . TRP A 1 94 ? -6.369 1.590 -18.970 1.00 91.88 94 TRP A CA 1
ATOM 732 C C . TRP A 1 94 ? -4.907 2.063 -18.935 1.00 91.88 94 TRP A C 1
ATOM 734 O O . TRP A 1 94 ? -4.384 2.468 -17.890 1.00 91.88 94 TRP A O 1
ATOM 744 N N . ARG A 1 95 ? -4.236 2.006 -20.092 1.00 83.94 95 ARG A N 1
ATOM 745 C CA . ARG A 1 95 ? -2.802 2.311 -20.206 1.00 83.94 95 ARG A CA 1
ATOM 746 C C . ARG A 1 95 ? -2.422 3.782 -20.156 1.00 83.94 95 ARG A C 1
ATOM 748 O O . ARG A 1 95 ? -1.266 4.076 -19.862 1.00 83.94 95 ARG A O 1
ATOM 755 N N . GLY A 1 96 ? -3.364 4.678 -20.433 1.00 79.62 96 GLY A N 1
ATOM 756 C CA . GLY A 1 96 ? -3.081 6.106 -20.507 1.00 79.62 96 GLY A CA 1
ATOM 757 C C . GLY A 1 96 ? -2.588 6.703 -19.189 1.00 79.62 96 GLY A C 1
ATOM 758 O O . GLY A 1 96 ? -2.877 6.205 -18.093 1.00 79.62 96 GLY A O 1
ATOM 759 N N . ASP A 1 97 ? -1.846 7.793 -19.322 1.00 81.44 97 ASP A N 1
ATOM 760 C CA . ASP A 1 97 ? -1.486 8.722 -18.260 1.00 81.44 97 ASP A CA 1
ATOM 761 C C . ASP A 1 97 ? -2.525 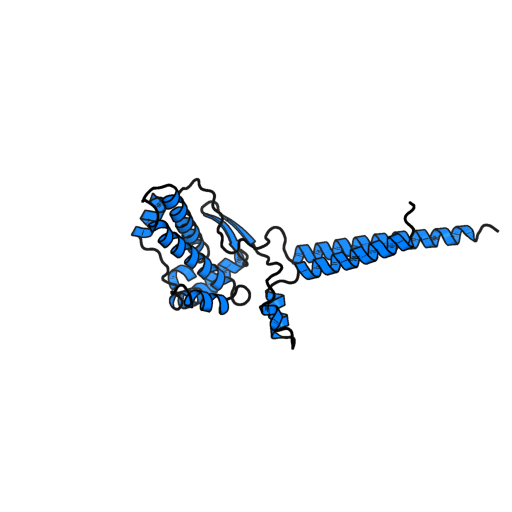9.859 -18.162 1.00 81.44 97 ASP A C 1
ATOM 763 O O . ASP A 1 97 ? -3.628 9.781 -18.719 1.00 81.44 97 ASP A O 1
ATOM 767 N N . GLY A 1 98 ? -2.218 10.883 -17.360 1.00 88.31 98 GLY A N 1
ATOM 768 C CA . GLY A 1 98 ? -3.044 12.081 -17.229 1.00 88.31 98 GLY A CA 1
ATOM 769 C C . GLY A 1 98 ? -4.504 11.778 -16.878 1.00 88.31 98 GLY A C 1
ATOM 770 O O . GLY A 1 98 ? -4.805 11.154 -15.859 1.00 88.31 98 GLY A O 1
ATOM 771 N N . GLU A 1 99 ? -5.429 12.233 -17.723 1.00 90.12 99 GLU A N 1
ATOM 772 C CA . GLU A 1 99 ? -6.872 12.110 -17.491 1.00 90.12 99 GLU A CA 1
ATOM 773 C C . GLU A 1 99 ? -7.345 10.649 -17.397 1.00 90.12 99 GLU A C 1
ATOM 775 O O . GLU A 1 99 ? -8.207 10.333 -16.574 1.00 90.12 99 GLU A O 1
ATOM 780 N N . GLN A 1 100 ? -6.777 9.734 -18.192 1.00 90.19 100 GLN A N 1
ATOM 781 C CA . GLN A 1 100 ? -7.161 8.318 -18.142 1.00 90.19 100 GLN A CA 1
ATOM 782 C C . GLN A 1 100 ? -6.768 7.678 -16.812 1.00 90.19 100 GLN A C 1
ATOM 784 O O . GLN A 1 100 ? -7.548 6.912 -16.244 1.00 90.19 100 GLN A O 1
ATOM 789 N N . TYR A 1 101 ? -5.595 8.036 -16.287 1.00 92.56 101 TYR A N 1
ATOM 790 C CA . TYR A 1 101 ? -5.152 7.591 -14.972 1.00 92.56 101 TYR A CA 1
ATOM 791 C C . TYR A 1 101 ? -6.090 8.098 -13.870 1.00 92.56 101 TYR A C 1
ATOM 793 O O . TYR A 1 101 ? -6.550 7.313 -13.042 1.00 92.56 101 TYR A O 1
ATOM 801 N N . TRP A 1 102 ? -6.477 9.374 -13.901 1.00 91.81 102 TRP A N 1
ATOM 802 C CA . TRP A 1 102 ? -7.432 9.918 -12.929 1.00 91.81 102 TRP A CA 1
ATOM 803 C C . TRP A 1 102 ? -8.816 9.266 -13.020 1.00 91.81 102 TRP A C 1
ATOM 805 O O . TRP A 1 102 ? -9.403 8.912 -11.995 1.00 91.81 102 TRP A O 1
ATOM 815 N N . LYS A 1 103 ? -9.328 9.032 -14.234 1.00 93.38 103 LYS A N 1
ATOM 816 C CA . LYS A 1 103 ? -10.579 8.285 -14.447 1.00 93.38 103 LYS A CA 1
ATOM 817 C C . LYS A 1 103 ? -10.486 6.863 -13.892 1.00 93.38 103 LYS A C 1
ATOM 819 O O . LYS A 1 103 ? -11.441 6.401 -13.264 1.00 93.38 103 LYS A O 1
ATOM 824 N N . PHE A 1 104 ? -9.343 6.199 -14.068 1.00 95.06 104 PHE A N 1
ATOM 825 C CA . PHE A 1 104 ? -9.092 4.887 -13.483 1.00 95.06 104 PHE A CA 1
ATOM 826 C C . PHE A 1 104 ? -9.155 4.939 -11.956 1.00 95.06 104 PHE A C 1
ATOM 828 O O . PHE A 1 104 ? -9.912 4.171 -11.371 1.00 95.06 104 PHE A O 1
ATOM 835 N N . LEU A 1 105 ? -8.416 5.849 -11.309 1.00 92.12 105 LEU A N 1
ATOM 836 C CA . LEU A 1 105 ? -8.367 5.933 -9.842 1.00 92.12 105 LEU A CA 1
ATOM 837 C C . LEU A 1 105 ? -9.731 6.267 -9.226 1.00 92.12 105 LEU A C 1
ATOM 839 O O . LEU A 1 105 ? -10.059 5.769 -8.152 1.00 92.12 105 LEU A O 1
ATOM 843 N N . ASN A 1 106 ? -10.548 7.066 -9.913 1.00 89.00 106 ASN A N 1
ATOM 844 C CA . ASN A 1 106 ? -11.911 7.365 -9.475 1.00 89.00 106 ASN A CA 1
ATOM 845 C C . ASN A 1 106 ? -12.841 6.152 -9.605 1.00 89.00 106 ASN A C 1
ATOM 847 O O . ASN A 1 106 ? -13.735 5.953 -8.778 1.00 89.00 106 ASN A O 1
ATOM 851 N N . ARG A 1 107 ? -12.661 5.335 -10.649 1.00 91.62 107 ARG A N 1
ATOM 852 C CA . ARG A 1 107 ? -13.477 4.135 -10.864 1.00 91.62 107 ARG A CA 1
ATOM 853 C C . ARG A 1 107 ? -13.062 2.995 -9.936 1.00 91.62 107 ARG A C 1
ATOM 855 O O . ARG A 1 107 ? -13.922 2.420 -9.273 1.00 91.62 107 ARG A O 1
ATOM 862 N N . TYR A 1 108 ? -11.768 2.713 -9.876 1.00 92.69 108 TYR A N 1
ATOM 863 C CA . TYR A 1 108 ? -11.134 1.691 -9.048 1.00 92.69 108 TYR A CA 1
ATOM 864 C C . TYR A 1 108 ? -10.419 2.381 -7.884 1.00 92.69 108 TYR A C 1
ATOM 866 O O . TYR A 1 108 ? -9.192 2.485 -7.836 1.00 92.69 108 TYR A O 1
ATOM 874 N N . SER A 1 109 ? -11.223 2.944 -6.983 1.00 88.25 109 SER A N 1
ATOM 875 C CA . SER A 1 109 ? -10.732 3.619 -5.784 1.00 88.25 109 SER A CA 1
ATOM 876 C C . SER A 1 109 ? -10.253 2.602 -4.740 1.00 88.25 109 SER A C 1
ATOM 878 O O . SER A 1 109 ? -10.622 1.426 -4.825 1.00 88.25 109 SER A O 1
ATOM 880 N N . PRO A 1 110 ? -9.497 3.035 -3.715 1.00 87.50 110 PRO A N 1
ATOM 881 C CA . PRO A 1 110 ? -9.074 2.150 -2.634 1.00 87.50 110 PRO A CA 1
ATOM 882 C C . PRO A 1 110 ? -10.215 1.405 -1.931 1.00 87.50 110 PRO A C 1
ATOM 884 O O . PRO A 1 110 ? -10.028 0.263 -1.536 1.00 87.50 110 PRO A O 1
ATOM 887 N N . ALA A 1 111 ? -11.388 2.033 -1.799 1.00 81.31 111 ALA A N 1
ATOM 888 C CA . ALA A 1 111 ? -12.561 1.426 -1.165 1.00 81.31 111 ALA A CA 1
ATOM 889 C C . ALA A 1 111 ? -13.296 0.442 -2.098 1.00 81.31 111 ALA A C 1
ATOM 891 O O . ALA A 1 111 ? -13.833 -0.573 -1.659 1.00 81.31 111 ALA A O 1
ATOM 892 N N . ARG A 1 112 ? -13.293 0.708 -3.414 1.00 85.44 112 ARG A N 1
ATOM 893 C CA . ARG A 1 112 ? -14.021 -0.109 -4.401 1.00 85.44 112 ARG A CA 1
ATOM 894 C C . ARG A 1 112 ? -13.233 -1.319 -4.873 1.00 85.44 112 ARG A C 1
ATOM 896 O O . ARG A 1 112 ? -13.810 -2.389 -5.045 1.00 85.44 112 ARG A O 1
ATOM 903 N N . ASP A 1 113 ? -11.944 -1.142 -5.143 1.00 92.62 113 ASP A N 1
ATOM 904 C CA . ASP A 1 113 ? -11.064 -2.224 -5.580 1.00 92.62 113 ASP A CA 1
ATOM 905 C C . ASP A 1 113 ? -9.613 -1.954 -5.140 1.00 92.62 113 ASP A C 1
ATOM 907 O O . ASP A 1 113 ? -8.791 -1.515 -5.951 1.00 92.62 113 ASP A O 1
ATOM 911 N N . PRO A 1 114 ? -9.275 -2.200 -3.857 1.00 93.50 114 PRO A N 1
ATOM 912 C CA . PRO A 1 114 ? -7.940 -1.922 -3.323 1.00 93.50 114 PRO A CA 1
ATOM 913 C C . PRO A 1 114 ? -6.843 -2.687 -4.068 1.00 93.50 114 PRO A C 1
ATOM 915 O O . PRO A 1 114 ? -5.765 -2.145 -4.291 1.00 93.50 114 PRO A O 1
ATOM 918 N N . PHE A 1 115 ? -7.130 -3.918 -4.505 1.00 97.38 115 PHE A N 1
ATOM 919 C CA . PHE A 1 115 ? -6.186 -4.755 -5.244 1.00 97.38 115 PHE A CA 1
ATOM 920 C C . PHE A 1 115 ? -5.779 -4.114 -6.574 1.00 97.38 115 PHE A C 1
ATOM 922 O O . PHE A 1 115 ? -4.598 -3.897 -6.849 1.00 97.38 115 PHE A O 1
ATOM 929 N N . LEU A 1 116 ? -6.776 -3.795 -7.401 1.00 97.25 116 LEU A N 1
ATOM 930 C CA . LEU A 1 116 ? -6.553 -3.242 -8.731 1.00 97.25 116 LEU A CA 1
ATOM 931 C C . LEU A 1 116 ? -6.010 -1.806 -8.663 1.00 97.25 116 LEU A C 1
ATOM 933 O O . LEU A 1 116 ? -5.172 -1.422 -9.483 1.00 97.25 116 LEU A O 1
ATOM 937 N N . HIS A 1 117 ? -6.454 -1.037 -7.666 1.00 96.00 117 HIS A N 1
ATOM 938 C CA . HIS A 1 117 ? -5.928 0.288 -7.367 1.00 96.00 117 HIS A CA 1
ATOM 939 C C . HIS A 1 117 ? -4.424 0.239 -7.082 1.00 96.00 117 HIS A C 1
ATOM 941 O O . HIS A 1 117 ? -3.647 0.906 -7.764 1.00 96.00 117 HIS A O 1
ATOM 947 N N . GLU A 1 118 ? -3.998 -0.575 -6.113 1.00 97.38 118 GLU A N 1
ATOM 948 C CA . GLU A 1 118 ? -2.592 -0.667 -5.710 1.00 97.38 118 GLU A CA 1
ATOM 949 C C . GLU A 1 118 ? -1.705 -1.150 -6.858 1.00 97.38 118 GLU A C 1
ATOM 951 O O . GLU A 1 118 ? -0.691 -0.510 -7.147 1.00 97.38 118 GLU A O 1
ATOM 956 N N . ALA A 1 119 ? -2.132 -2.183 -7.594 1.00 98.06 119 ALA A N 1
ATOM 957 C CA . ALA A 1 119 ? -1.422 -2.659 -8.781 1.00 98.06 119 ALA A CA 1
ATOM 958 C C . ALA A 1 119 ? -1.195 -1.534 -9.810 1.00 98.06 119 ALA A C 1
ATOM 960 O O . ALA A 1 119 ? -0.086 -1.362 -10.322 1.00 98.06 119 ALA A O 1
ATOM 961 N N . ARG A 1 120 ? -2.221 -0.719 -10.105 1.00 97.50 120 ARG A N 1
ATOM 962 C CA . ARG A 1 120 ? -2.083 0.391 -11.063 1.00 97.50 120 ARG A CA 1
ATOM 963 C C . ARG A 1 120 ? -1.152 1.482 -10.556 1.00 97.50 120 ARG A C 1
ATOM 965 O O . ARG A 1 120 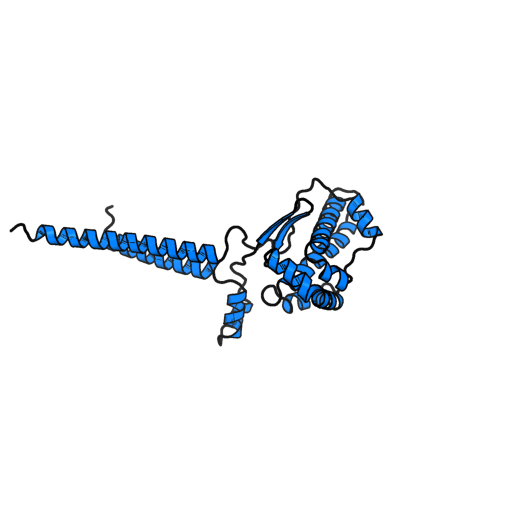? -0.410 2.030 -11.371 1.00 97.50 120 ARG A O 1
ATOM 972 N N . VAL A 1 121 ? -1.206 1.823 -9.269 1.00 97.19 121 VAL A N 1
ATOM 973 C CA . VAL A 1 121 ? -0.369 2.881 -8.685 1.00 97.19 121 VAL A CA 1
ATOM 974 C C . VAL A 1 121 ? 1.105 2.462 -8.681 1.00 97.19 121 VAL A C 1
ATOM 976 O O . VAL A 1 121 ? 1.949 3.274 -9.059 1.00 97.19 121 VAL A O 1
ATOM 979 N N . HIS A 1 122 ? 1.416 1.203 -8.354 1.00 98.00 122 HIS A N 1
ATOM 980 C CA . HIS A 1 122 ? 2.772 0.650 -8.481 1.00 98.00 122 HIS A CA 1
ATOM 981 C C . HIS A 1 122 ? 3.280 0.732 -9.927 1.00 98.00 122 HIS A C 1
ATOM 983 O O . HIS A 1 122 ? 4.355 1.279 -10.176 1.00 98.00 122 HIS A O 1
ATOM 989 N N . LEU A 1 123 ? 2.477 0.286 -10.900 1.00 97.50 123 LEU A N 1
ATOM 990 C CA . LEU A 1 123 ? 2.819 0.389 -12.325 1.00 97.50 123 LEU A CA 1
ATOM 991 C C . LEU A 1 123 ? 3.018 1.839 -12.782 1.00 97.50 123 LEU A C 1
ATOM 993 O O . LEU A 1 123 ? 4.007 2.148 -13.438 1.00 97.50 123 LEU A O 1
ATOM 997 N N . PHE A 1 124 ? 2.107 2.741 -12.411 1.00 96.19 124 PHE A N 1
ATOM 998 C CA . PHE A 1 124 ? 2.204 4.159 -12.759 1.00 96.19 124 PHE A CA 1
ATOM 999 C C . PHE A 1 124 ? 3.482 4.782 -12.204 1.00 96.19 124 PHE A C 1
ATOM 1001 O O . PHE A 1 124 ? 4.196 5.478 -12.921 1.00 96.19 124 PHE A O 1
ATOM 1008 N N . ARG A 1 125 ? 3.787 4.514 -10.931 1.00 96.06 125 ARG A N 1
ATOM 1009 C CA . ARG A 1 125 ? 4.989 5.016 -10.271 1.00 96.06 125 ARG A CA 1
ATOM 1010 C C . ARG A 1 125 ? 6.245 4.472 -10.941 1.00 96.06 125 ARG A C 1
ATOM 1012 O O . ARG A 1 125 ? 7.113 5.262 -11.289 1.00 96.06 125 ARG A O 1
ATOM 1019 N N . ARG A 1 126 ? 6.320 3.163 -11.182 1.00 97.12 126 ARG A N 1
ATOM 1020 C CA . ARG A 1 126 ? 7.424 2.534 -11.918 1.00 97.12 126 ARG A CA 1
ATOM 1021 C C . ARG A 1 126 ? 7.672 3.233 -13.258 1.00 97.12 126 ARG A C 1
ATOM 1023 O O . ARG A 1 126 ? 8.788 3.664 -13.525 1.00 97.12 126 ARG A O 1
ATOM 1030 N N . ASP A 1 127 ? 6.632 3.381 -14.072 1.00 95.69 127 ASP A N 1
ATOM 1031 C CA . ASP A 1 127 ? 6.765 3.929 -15.423 1.00 95.69 127 ASP A CA 1
ATOM 1032 C C . ASP A 1 127 ? 7.112 5.427 -15.395 1.00 95.69 127 ASP A C 1
ATOM 1034 O O . ASP A 1 127 ? 7.949 5.885 -16.172 1.00 95.69 127 ASP A O 1
ATOM 1038 N N . ARG A 1 128 ? 6.543 6.188 -14.451 1.00 95.44 128 ARG A N 1
ATOM 1039 C CA . ARG A 1 128 ? 6.853 7.611 -14.263 1.00 95.44 128 ARG A CA 1
ATOM 1040 C C . ARG A 1 128 ? 8.316 7.830 -13.879 1.00 95.44 128 ARG A C 1
ATOM 1042 O O . ARG A 1 128 ? 8.966 8.685 -14.469 1.00 95.44 128 ARG A O 1
ATOM 1049 N N . TYR A 1 129 ? 8.841 7.045 -12.939 1.00 97.19 129 TYR A N 1
ATOM 1050 C CA . TYR A 1 129 ? 10.247 7.138 -12.531 1.00 97.19 129 TYR A CA 1
ATOM 1051 C C . TYR A 1 129 ? 11.205 6.703 -13.645 1.00 97.19 129 TYR A C 1
ATOM 1053 O O . TYR A 1 129 ? 12.287 7.272 -13.772 1.00 97.19 129 TYR A O 1
ATOM 1061 N N . LEU A 1 130 ? 10.804 5.743 -14.483 1.00 96.19 130 LEU A N 1
ATOM 1062 C CA . LEU A 1 130 ? 11.586 5.353 -15.655 1.00 96.19 130 LEU A CA 1
ATOM 1063 C C . LEU A 1 130 ? 11.673 6.497 -16.674 1.00 96.19 130 LEU A C 1
ATOM 1065 O O . LEU A 1 130 ? 12.746 6.759 -17.207 1.00 96.19 130 LEU A O 1
ATOM 1069 N N . GLN A 1 131 ? 10.566 7.204 -16.906 1.00 95.25 131 GLN A N 1
ATOM 1070 C CA . GLN A 1 131 ? 10.549 8.398 -17.755 1.00 95.25 131 GLN A CA 1
ATOM 1071 C C . GLN A 1 131 ? 11.378 9.538 -17.150 1.00 95.25 131 GLN A C 1
ATOM 1073 O O . GLN A 1 131 ? 12.182 10.148 -17.850 1.00 95.25 131 GLN A O 1
ATOM 1078 N N . ASP A 1 132 ? 11.222 9.806 -15.851 1.00 96.50 132 ASP A N 1
ATOM 1079 C CA . ASP A 1 132 ? 11.947 10.877 -15.156 1.00 96.50 132 ASP A CA 1
ATOM 1080 C C . ASP A 1 132 ? 13.461 10.637 -15.117 1.00 96.50 132 ASP A C 1
ATOM 1082 O O . ASP A 1 132 ? 14.236 11.594 -15.144 1.00 96.50 132 ASP A O 1
ATOM 1086 N N . ALA A 1 133 ? 13.907 9.376 -15.125 1.00 97.19 133 ALA A N 1
ATOM 1087 C CA . ALA A 1 133 ? 15.327 9.041 -15.194 1.00 97.19 133 ALA A CA 1
ATOM 1088 C C . ALA A 1 133 ? 16.010 9.642 -16.438 1.00 97.19 133 ALA A C 1
ATOM 1090 O O . ALA A 1 133 ? 17.181 10.006 -16.365 1.00 97.19 133 ALA A O 1
ATOM 1091 N N . ALA A 1 134 ? 15.287 9.819 -17.552 1.00 94.88 134 ALA A N 1
ATOM 1092 C CA . ALA A 1 134 ? 15.832 10.390 -18.785 1.00 94.88 134 ALA A CA 1
ATOM 1093 C C . ALA A 1 134 ? 16.268 11.862 -18.651 1.00 94.88 134 ALA A C 1
ATOM 1095 O O . ALA A 1 134 ? 17.047 12.343 -19.470 1.00 94.88 134 ALA A O 1
ATOM 1096 N N . ALA A 1 135 ? 15.803 12.577 -17.620 1.00 96.88 135 ALA A N 1
ATOM 1097 C CA . ALA A 1 135 ? 16.213 13.95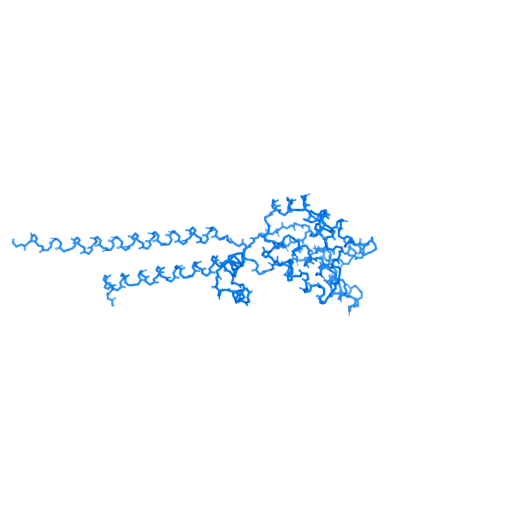4 -17.347 1.00 96.88 135 ALA A CA 1
ATOM 1098 C C . ALA A 1 135 ? 17.614 14.062 -16.714 1.00 96.88 135 ALA A C 1
ATOM 1100 O O . ALA A 1 135 ? 18.141 15.166 -16.572 1.00 96.88 135 ALA A O 1
ATOM 1101 N N . TYR A 1 136 ? 18.221 12.938 -16.320 1.00 97.56 136 TYR A N 1
ATOM 1102 C CA . TYR A 1 136 ? 19.508 12.904 -15.631 1.00 97.56 136 TYR A CA 1
ATOM 1103 C C . TYR A 1 136 ? 20.601 12.269 -16.499 1.00 97.56 136 TYR A C 1
ATOM 1105 O O . TYR A 1 136 ? 20.324 11.333 -17.251 1.00 97.56 136 TYR A O 1
ATOM 1113 N N . PRO A 1 137 ? 21.870 12.705 -16.363 1.00 97.81 137 PRO A N 1
ATOM 1114 C CA . PRO A 1 137 ? 22.982 12.053 -17.045 1.00 97.81 137 PRO A CA 1
ATOM 1115 C C . PRO A 1 137 ? 23.070 10.571 -16.670 1.00 97.81 137 PRO A C 1
ATOM 1117 O O . PRO A 1 137 ? 22.995 10.220 -15.486 1.00 97.81 137 PRO A O 1
ATOM 1120 N N . VAL A 1 138 ? 23.267 9.712 -17.672 1.00 96.81 138 VAL A N 1
ATOM 1121 C CA . VAL A 1 138 ? 23.392 8.260 -17.482 1.00 96.81 138 VAL A CA 1
ATOM 1122 C C . VAL A 1 138 ? 24.495 7.954 -16.468 1.00 96.81 138 VAL A C 1
ATOM 1124 O O . VAL A 1 138 ? 25.585 8.521 -16.517 1.00 96.81 138 VAL A O 1
ATOM 1127 N N . GLY A 1 139 ? 24.198 7.069 -15.516 1.00 94.94 139 GLY A N 1
ATOM 1128 C CA . GLY A 1 139 ? 25.132 6.662 -14.462 1.00 94.94 139 GLY A CA 1
ATOM 1129 C C . GLY A 1 139 ? 25.321 7.670 -13.322 1.00 94.94 139 GLY A C 1
ATOM 1130 O O . GLY A 1 139 ? 25.911 7.308 -12.303 1.00 94.94 139 GLY A O 1
ATOM 1131 N N . SER A 1 140 ? 24.788 8.894 -13.432 1.00 97.56 140 SER A N 1
ATOM 1132 C CA . SER A 1 140 ? 24.769 9.838 -12.308 1.00 97.56 140 SER A CA 1
ATOM 1133 C C . SER A 1 140 ? 24.013 9.257 -11.109 1.00 97.56 140 SER A C 1
ATOM 1135 O O . SER A 1 140 ? 23.157 8.381 -11.248 1.00 97.56 140 SER A O 1
ATOM 1137 N N . ARG A 1 141 ? 24.298 9.764 -9.905 1.00 97.00 141 ARG A N 1
ATOM 1138 C CA . ARG A 1 141 ? 23.618 9.304 -8.687 1.00 97.00 141 ARG A CA 1
ATOM 1139 C C . ARG A 1 141 ? 22.093 9.419 -8.797 1.00 97.00 141 ARG A C 1
ATOM 1141 O O . ARG A 1 141 ? 21.408 8.441 -8.531 1.00 97.00 141 ARG A O 1
ATOM 1148 N N . ALA A 1 142 ? 21.584 10.564 -9.255 1.00 97.56 142 ALA A N 1
ATOM 1149 C CA . ALA A 1 142 ? 20.148 10.783 -9.430 1.00 97.56 142 ALA A CA 1
ATOM 1150 C C . ALA A 1 142 ? 19.529 9.795 -10.437 1.00 97.56 142 ALA A C 1
ATOM 1152 O O . ALA A 1 142 ? 18.493 9.202 -10.156 1.00 97.56 142 ALA A O 1
ATOM 1153 N N . TYR A 1 143 ? 20.203 9.539 -11.564 1.00 98.12 143 TYR A N 1
ATOM 1154 C CA . TYR A 1 143 ? 19.781 8.524 -12.534 1.00 98.12 143 TYR A CA 1
ATOM 1155 C C . TYR A 1 143 ? 19.663 7.132 -11.893 1.00 98.12 143 TYR A C 1
ATOM 1157 O O . TYR A 1 143 ? 18.644 6.454 -12.028 1.00 98.12 143 TYR A O 1
ATOM 1165 N N . ARG A 1 144 ? 20.687 6.719 -11.138 1.00 98.12 144 ARG A N 1
ATOM 1166 C CA . ARG A 1 144 ? 20.721 5.417 -10.456 1.00 98.12 144 ARG A CA 1
ATOM 1167 C C . ARG A 1 144 ? 19.674 5.293 -9.352 1.00 98.12 144 ARG A C 1
ATOM 1169 O O . ARG A 1 144 ? 19.072 4.232 -9.213 1.00 98.12 144 ARG A O 1
ATOM 1176 N N . GLU A 1 145 ? 19.428 6.351 -8.583 1.00 97.75 145 GLU A N 1
ATOM 1177 C CA . GLU A 1 145 ? 18.368 6.385 -7.566 1.00 97.75 145 GLU A CA 1
ATOM 1178 C C . GLU A 1 145 ? 16.987 6.199 -8.212 1.00 97.75 145 GLU A C 1
ATOM 1180 O O . GLU A 1 145 ? 16.210 5.351 -7.765 1.00 97.75 145 GLU A O 1
ATOM 1185 N N . MET A 1 146 ? 16.709 6.895 -9.321 1.00 97.94 146 MET A N 1
ATOM 1186 C CA . MET A 1 146 ? 15.459 6.729 -10.073 1.00 97.94 146 MET A CA 1
ATOM 1187 C C . MET A 1 146 ? 15.307 5.294 -10.590 1.00 97.94 146 MET A C 1
ATOM 1189 O O . MET A 1 146 ? 14.283 4.664 -10.333 1.00 97.94 146 MET A O 1
ATOM 1193 N N . LEU A 1 147 ? 16.333 4.730 -11.238 1.00 98.00 147 LEU A N 1
ATOM 1194 C CA . LEU A 1 147 ? 16.284 3.342 -11.715 1.00 98.00 147 LEU A CA 1
ATOM 1195 C C . LEU A 1 147 ? 16.185 2.319 -10.581 1.00 98.00 147 LEU A C 1
ATOM 1197 O O . LEU A 1 147 ? 15.548 1.284 -10.753 1.00 98.00 147 LEU A O 1
ATOM 1201 N N . THR A 1 148 ? 16.742 2.611 -9.407 1.00 98.25 148 THR A N 1
ATOM 1202 C CA . THR A 1 148 ? 16.552 1.760 -8.227 1.00 98.25 148 THR A CA 1
ATOM 1203 C C . THR A 1 148 ? 15.082 1.733 -7.825 1.00 98.25 148 THR A C 1
ATOM 1205 O O . THR A 1 148 ? 14.543 0.657 -7.588 1.00 98.25 148 THR A O 1
ATOM 1208 N N . ILE A 1 149 ? 14.392 2.877 -7.825 1.00 98.06 149 ILE A N 1
ATOM 1209 C CA . ILE A 1 149 ? 12.946 2.928 -7.560 1.00 98.06 149 ILE A CA 1
ATOM 1210 C C . ILE A 1 149 ? 12.181 2.107 -8.603 1.00 98.06 149 ILE A C 1
ATOM 1212 O O . ILE A 1 149 ? 11.358 1.278 -8.226 1.00 98.06 149 ILE A O 1
ATOM 1216 N N . VAL A 1 150 ? 12.480 2.277 -9.896 1.00 98.12 150 VAL A N 1
ATOM 1217 C CA . VAL A 1 150 ? 11.848 1.495 -10.977 1.00 98.12 150 VAL A CA 1
ATOM 1218 C C . VAL A 1 150 ? 12.058 -0.004 -10.766 1.00 98.12 150 VAL A C 1
ATOM 1220 O O . VAL A 1 150 ? 11.104 -0.775 -10.851 1.00 98.12 150 VAL A O 1
ATOM 1223 N N . TYR A 1 151 ? 13.287 -0.413 -10.450 1.00 98.06 151 TYR A N 1
ATOM 1224 C CA . TYR A 1 151 ? 13.635 -1.802 -10.178 1.00 98.06 151 TYR A CA 1
ATOM 1225 C C . TYR A 1 151 ? 12.826 -2.362 -9.006 1.00 98.06 151 TYR A C 1
ATOM 1227 O O . TYR A 1 151 ? 12.169 -3.390 -9.156 1.00 98.06 151 TYR A O 1
ATOM 1235 N N . ARG A 1 152 ? 12.791 -1.675 -7.857 1.00 98.00 152 ARG A N 1
ATOM 1236 C CA . ARG A 1 152 ? 12.058 -2.158 -6.675 1.00 98.00 152 ARG A CA 1
ATOM 1237 C C . ARG A 1 152 ? 10.542 -2.191 -6.903 1.00 98.00 152 ARG A C 1
ATOM 1239 O O . ARG A 1 152 ? 9.915 -3.190 -6.564 1.00 98.00 152 ARG A O 1
ATOM 1246 N N . GLU A 1 153 ? 9.955 -1.173 -7.537 1.00 98.31 153 GLU A N 1
ATOM 1247 C CA . GLU A 1 153 ? 8.526 -1.173 -7.908 1.00 98.31 153 GLU A CA 1
ATOM 1248 C C . GLU A 1 153 ? 8.195 -2.317 -8.884 1.00 98.31 153 GLU A C 1
ATOM 1250 O O . GLU A 1 153 ? 7.151 -2.960 -8.772 1.00 98.31 153 GLU A O 1
ATOM 1255 N N . HIS A 1 154 ? 9.097 -2.622 -9.824 1.00 98.00 154 HIS A N 1
ATOM 1256 C CA . HIS A 1 154 ? 8.942 -3.771 -10.714 1.00 98.00 154 HIS A CA 1
ATOM 1257 C C . HIS A 1 154 ? 8.974 -5.095 -9.940 1.00 98.00 154 HIS A C 1
ATOM 1259 O O . HIS A 1 154 ? 8.083 -5.921 -10.127 1.00 98.00 154 HIS A O 1
ATOM 1265 N N . ARG A 1 155 ? 9.924 -5.270 -9.011 1.00 97.88 155 ARG A N 1
ATOM 1266 C CA . ARG A 1 155 ? 10.003 -6.465 -8.153 1.00 97.88 155 ARG A CA 1
ATOM 1267 C C . ARG A 1 155 ? 8.749 -6.659 -7.295 1.00 97.88 155 ARG A C 1
ATOM 1269 O O . ARG A 1 155 ? 8.326 -7.799 -7.112 1.00 97.88 155 ARG A O 1
ATOM 1276 N N . ILE A 1 156 ? 8.115 -5.579 -6.816 1.00 98.38 156 ILE A N 1
ATOM 1277 C CA . ILE A 1 156 ? 6.813 -5.667 -6.126 1.00 98.38 156 ILE A CA 1
ATOM 1278 C C . ILE A 1 156 ? 5.772 -6.299 -7.056 1.00 98.38 156 ILE A C 1
ATOM 1280 O O . ILE A 1 156 ? 5.089 -7.247 -6.667 1.00 98.38 156 ILE A O 1
ATOM 1284 N N . MET A 1 157 ? 5.675 -5.815 -8.296 1.00 98.31 157 MET A N 1
ATOM 1285 C CA . MET A 1 157 ? 4.729 -6.348 -9.279 1.00 98.31 157 MET A CA 1
ATOM 1286 C C . MET A 1 157 ? 5.017 -7.810 -9.634 1.00 98.31 157 MET A C 1
ATOM 1288 O O . MET A 1 157 ? 4.085 -8.608 -9.697 1.00 98.31 157 MET A O 1
ATOM 1292 N N . GLU A 1 158 ? 6.283 -8.179 -9.821 1.00 97.75 158 GLU A N 1
ATOM 1293 C CA . GLU A 1 158 ? 6.676 -9.562 -10.116 1.00 97.75 158 GLU A CA 1
ATOM 1294 C C . GLU A 1 158 ? 6.344 -10.524 -8.971 1.00 97.75 158 GLU A C 1
ATOM 1296 O O . GLU A 1 158 ? 5.876 -11.633 -9.217 1.00 97.75 158 GLU A O 1
ATOM 1301 N N . LYS A 1 159 ? 6.577 -10.117 -7.719 1.00 98.12 159 LYS A N 1
ATOM 1302 C CA . LYS A 1 159 ? 6.446 -11.007 -6.558 1.00 98.12 159 LYS A CA 1
ATOM 1303 C C . LYS A 1 159 ? 5.023 -11.076 -6.008 1.00 98.12 159 LYS A C 1
ATOM 1305 O O . LYS A 1 159 ? 4.578 -12.150 -5.606 1.00 98.12 159 LYS A O 1
ATOM 1310 N N . TYR A 1 160 ? 4.307 -9.953 -5.991 1.00 98.25 160 TYR A N 1
ATOM 1311 C CA . TYR A 1 160 ? 3.008 -9.836 -5.317 1.00 98.25 160 TYR A CA 1
ATOM 1312 C C . TYR A 1 160 ? 1.813 -9.703 -6.263 1.00 98.25 160 TYR A C 1
ATOM 1314 O O . TYR A 1 160 ? 0.686 -9.966 -5.848 1.00 98.25 160 TYR A O 1
ATOM 1322 N N . PHE A 1 161 ? 2.050 -9.360 -7.531 1.00 98.25 161 PHE A N 1
ATOM 1323 C CA . PHE A 1 161 ? 1.022 -9.259 -8.569 1.00 98.25 161 PHE A CA 1
ATOM 1324 C C . PHE A 1 161 ? 1.381 -10.054 -9.849 1.00 98.25 161 PHE A C 1
ATOM 1326 O O . PHE A 1 161 ? 1.142 -9.550 -10.952 1.00 98.25 161 PHE A O 1
ATOM 1333 N N . PRO A 1 162 ? 1.974 -11.267 -9.768 1.00 98.00 162 PRO A N 1
ATOM 1334 C CA . PRO A 1 162 ? 2.562 -11.937 -10.931 1.00 98.00 162 PRO A CA 1
ATOM 1335 C C . PRO A 1 162 ? 1.555 -12.222 -12.049 1.00 98.00 162 PRO A C 1
ATOM 1337 O O . PRO A 1 162 ? 1.858 -12.011 -13.228 1.00 98.00 162 PRO A O 1
ATOM 1340 N N . ASN A 1 163 ? 0.350 -12.696 -11.719 1.00 98.12 163 ASN A N 1
ATOM 1341 C CA . ASN A 1 163 ? -0.659 -13.003 -12.735 1.00 98.12 163 ASN A CA 1
ATOM 1342 C C . ASN A 1 163 ? -1.246 -11.722 -13.326 1.00 98.12 163 ASN A C 1
ATOM 1344 O O . ASN A 1 163 ? -1.466 -11.635 -14.537 1.00 98.12 163 ASN A O 1
ATOM 1348 N N . THR A 1 164 ? -1.453 -10.709 -12.488 1.00 98.38 164 THR A N 1
ATOM 1349 C CA . THR A 1 164 ? -1.885 -9.379 -12.924 1.00 98.38 164 THR A CA 1
ATOM 1350 C C . THR A 1 164 ? -0.883 -8.757 -13.890 1.00 98.38 164 THR A C 1
ATOM 1352 O O . THR A 1 164 ? -1.275 -8.336 -14.982 1.00 98.38 164 THR A O 1
ATOM 1355 N N . LEU A 1 165 ? 0.409 -8.752 -13.545 1.00 98.00 165 LEU A N 1
ATOM 1356 C CA . LEU A 1 165 ? 1.481 -8.209 -14.377 1.00 98.00 165 LEU A CA 1
ATOM 1357 C C . LEU A 1 165 ? 1.507 -8.897 -15.746 1.00 98.00 165 LEU A C 1
ATOM 1359 O O . LEU A 1 165 ? 1.368 -8.209 -16.762 1.00 98.00 165 LEU A O 1
ATOM 1363 N N . ARG A 1 166 ? 1.542 -10.236 -15.764 1.00 97.19 166 ARG A N 1
ATOM 1364 C CA . ARG A 1 166 ? 1.561 -11.053 -16.989 1.00 97.19 166 ARG A CA 1
ATOM 1365 C C . ARG A 1 166 ? 0.409 -10.733 -17.944 1.00 97.19 166 ARG A C 1
ATOM 1367 O O . ARG A 1 166 ? 0.563 -10.690 -19.162 1.00 97.19 166 ARG A O 1
ATOM 1374 N N . HIS A 1 167 ? -0.783 -10.478 -17.407 1.00 97.19 167 HIS A N 1
ATOM 1375 C CA . HIS A 1 167 ? -1.969 -10.204 -18.224 1.00 97.19 167 HIS A CA 1
ATOM 1376 C C . HIS A 1 167 ? -2.222 -8.714 -18.497 1.00 97.19 167 HIS A C 1
ATOM 1378 O O . HIS A 1 167 ? -3.012 -8.384 -19.385 1.00 97.19 167 HIS A O 1
ATOM 1384 N N . SER A 1 168 ? -1.513 -7.805 -17.833 1.00 96.12 168 SER A N 1
ATOM 1385 C CA . SER A 1 168 ? -1.606 -6.355 -18.060 1.00 96.12 168 SER A CA 1
ATOM 1386 C C . SER A 1 168 ? -0.859 -5.875 -19.311 1.00 96.12 168 SER A C 1
ATOM 1388 O O . SER A 1 168 ? -1.187 -4.846 -19.915 1.00 96.12 168 SER A O 1
ATOM 1390 N N . GLY A 1 169 ? 0.149 -6.647 -19.723 1.00 92.44 169 GLY A N 1
ATOM 1391 C CA . GLY A 1 169 ? 1.125 -6.284 -20.746 1.00 92.44 169 GLY A CA 1
ATOM 1392 C C . GLY A 1 169 ? 2.048 -5.126 -20.334 1.00 92.44 169 GLY A C 1
ATOM 1393 O O . GLY A 1 169 ? 2.738 -4.581 -21.190 1.00 92.44 169 GLY A O 1
ATOM 1394 N N . TYR A 1 170 ? 2.045 -4.718 -19.065 1.00 94.69 170 TYR A N 1
ATOM 1395 C CA . TYR A 1 170 ? 3.044 -3.808 -18.495 1.00 94.69 170 TYR A CA 1
ATOM 1396 C C . TYR A 1 170 ? 4.371 -4.525 -18.192 1.00 94.69 170 TYR A C 1
ATOM 1398 O O . TYR A 1 170 ? 5.138 -4.092 -17.327 1.00 94.69 170 TYR A O 1
ATOM 1406 N N . GLU A 1 171 ? 4.628 -5.648 -18.858 1.00 91.75 171 GLU A N 1
ATOM 1407 C CA . GLU A 1 171 ? 5.904 -6.343 -18.780 1.00 91.75 171 GLU A CA 1
ATOM 1408 C C . GLU A 1 171 ? 7.008 -5.421 -19.298 1.00 91.75 171 GLU A C 1
ATOM 1410 O O . GLU A 1 171 ? 6.819 -4.648 -20.240 1.00 91.75 171 GLU A O 1
ATOM 1415 N N . VAL A 1 172 ? 8.145 -5.465 -18.617 1.00 92.69 172 VAL A N 1
ATOM 1416 C CA . VAL A 1 172 ? 9.317 -4.668 -18.965 1.00 92.69 172 VAL A CA 1
ATOM 1417 C C . VAL A 1 172 ? 10.128 -5.457 -19.993 1.00 92.69 172 VAL A C 1
ATOM 1419 O O . VAL A 1 172 ? 10.230 -6.679 -19.889 1.00 92.69 172 VAL A O 1
ATOM 1422 N N . SER A 1 173 ? 10.679 -4.781 -21.004 1.00 94.81 173 SER A N 1
ATOM 1423 C CA . SER A 1 173 ? 11.517 -5.446 -22.007 1.00 94.81 173 SER A CA 1
ATOM 1424 C C . SER A 1 173 ? 12.814 -5.973 -21.387 1.00 94.81 173 SER A C 1
ATOM 1426 O O . SER A 1 173 ? 13.293 -5.439 -20.384 1.00 94.81 173 SER A O 1
ATOM 1428 N N . ALA A 1 174 ? 13.418 -6.988 -22.012 1.00 95.00 174 ALA A N 1
ATOM 1429 C CA . ALA A 1 174 ? 14.693 -7.549 -21.559 1.00 95.00 174 ALA A CA 1
ATOM 1430 C C . ALA A 1 174 ? 15.792 -6.475 -21.445 1.00 95.00 174 ALA A C 1
ATOM 1432 O O . ALA A 1 174 ? 16.504 -6.433 -20.445 1.00 95.00 174 ALA A O 1
ATOM 1433 N N . ASP A 1 175 ? 15.858 -5.551 -22.408 1.00 96.25 175 ASP A N 1
ATOM 1434 C CA . ASP A 1 175 ? 16.837 -4.457 -22.411 1.00 96.25 175 ASP A CA 1
ATOM 1435 C C . ASP A 1 175 ? 16.640 -3.502 -21.233 1.00 96.25 175 ASP A C 1
ATOM 1437 O O . ASP A 1 175 ? 17.598 -3.093 -20.578 1.00 96.25 175 ASP A O 1
ATOM 1441 N N . THR A 1 176 ? 15.384 -3.167 -20.920 1.00 95.62 176 THR A N 1
ATOM 1442 C CA . THR A 1 176 ? 15.093 -2.314 -19.765 1.00 95.62 176 THR A CA 1
ATOM 1443 C C . THR A 1 176 ? 15.404 -3.053 -18.468 1.00 95.62 176 THR A C 1
ATOM 1445 O O . THR A 1 176 ? 15.958 -2.454 -17.554 1.00 95.62 176 THR A O 1
ATOM 1448 N N . LEU A 1 177 ? 15.123 -4.354 -18.371 1.00 95.69 177 LEU A N 1
ATOM 1449 C CA . LEU A 1 177 ? 15.479 -5.127 -17.182 1.00 95.69 177 LEU A CA 1
ATOM 1450 C C . LEU A 1 177 ? 17.001 -5.190 -16.976 1.00 95.69 177 LEU A C 1
ATOM 1452 O O . LEU A 1 177 ? 17.466 -4.980 -15.855 1.00 95.69 177 LEU A O 1
ATOM 1456 N N . ALA A 1 178 ? 17.772 -5.401 -18.045 1.00 96.56 178 ALA A N 1
ATOM 1457 C CA . ALA A 1 178 ? 19.232 -5.372 -18.001 1.00 96.56 178 ALA A CA 1
ATOM 1458 C C . ALA A 1 178 ? 19.758 -4.000 -17.547 1.00 96.56 178 ALA A C 1
ATOM 1460 O O . ALA A 1 178 ? 20.628 -3.926 -16.679 1.00 96.56 178 ALA A O 1
ATOM 1461 N N . LEU A 1 179 ? 19.171 -2.910 -18.055 1.00 96.25 179 LEU A N 1
ATOM 1462 C CA . LEU A 1 179 ? 19.481 -1.545 -17.623 1.00 96.25 179 LEU A CA 1
ATOM 1463 C C . LEU A 1 179 ? 19.229 -1.353 -16.119 1.00 96.25 179 LEU A C 1
ATOM 1465 O O . LEU A 1 179 ? 20.077 -0.820 -15.402 1.00 96.25 179 LEU A O 1
ATOM 1469 N N . LEU A 1 180 ? 18.072 -1.799 -15.624 1.00 96.69 180 LEU A N 1
ATOM 1470 C CA . LEU A 1 180 ? 17.726 -1.700 -14.206 1.00 96.69 180 LEU A CA 1
ATOM 1471 C C . LEU A 1 180 ? 18.718 -2.478 -13.337 1.00 96.69 180 LEU A C 1
ATOM 1473 O O . LEU A 1 180 ? 19.217 -1.944 -12.348 1.00 96.69 180 LEU A O 1
ATOM 1477 N N . GLN A 1 181 ? 19.059 -3.704 -13.731 1.00 95.81 181 GLN A N 1
ATOM 1478 C CA . GLN A 1 181 ? 20.039 -4.528 -13.023 1.00 95.81 181 GLN A CA 1
ATOM 1479 C C . GLN A 1 181 ? 21.425 -3.878 -13.000 1.00 95.81 181 GLN A C 1
ATOM 1481 O O . GLN A 1 181 ? 22.063 -3.855 -11.948 1.00 95.81 181 GLN A O 1
ATOM 1486 N N . GLN A 1 182 ? 21.865 -3.293 -14.114 1.00 97.12 182 GLN A N 1
ATOM 1487 C CA . GLN A 1 182 ? 23.166 -2.634 -14.219 1.00 97.12 182 GLN A CA 1
ATOM 1488 C C . GLN A 1 182 ? 23.286 -1.410 -13.302 1.00 97.12 182 GLN A C 1
ATOM 1490 O O . GLN A 1 182 ? 24.335 -1.190 -12.696 1.00 97.12 182 GLN A O 1
ATOM 1495 N N . TYR A 1 183 ? 22.237 -0.591 -13.219 1.00 97.00 183 TYR A N 1
ATOM 1496 C CA . TYR A 1 183 ? 22.337 0.735 -12.607 1.00 97.00 183 TYR A CA 1
ATOM 1497 C C . TYR A 1 183 ? 21.708 0.857 -11.223 1.00 97.00 183 TYR A C 1
ATOM 1499 O O . TYR A 1 183 ? 21.981 1.860 -10.551 1.00 97.00 183 TYR A O 1
ATOM 1507 N N . HIS A 1 184 ? 20.924 -0.125 -10.764 1.00 96.25 184 HIS A N 1
ATOM 1508 C CA . HIS A 1 184 ? 20.361 -0.067 -9.418 1.00 96.25 184 HIS A CA 1
ATOM 1509 C C . HIS A 1 184 ? 21.449 0.017 -8.332 1.00 96.25 184 HIS A C 1
ATOM 1511 O O . HIS A 1 184 ? 22.632 -0.278 -8.537 1.00 96.25 184 HIS A O 1
ATOM 1517 N N . LEU A 1 185 ? 21.037 0.495 -7.165 1.00 96.88 185 LEU A N 1
ATOM 1518 C CA . LEU A 1 185 ? 21.849 0.630 -5.965 1.00 96.88 185 LEU A CA 1
ATOM 1519 C C . LEU A 1 185 ? 21.373 -0.427 -4.954 1.00 96.88 185 LEU A C 1
ATOM 1521 O O . LEU A 1 185 ? 20.356 -0.197 -4.296 1.00 96.88 185 LEU A O 1
ATOM 1525 N N . PRO A 1 186 ? 22.065 -1.576 -4.819 1.00 93.44 186 PRO A N 1
ATOM 1526 C CA . PRO A 1 186 ? 21.659 -2.639 -3.895 1.00 93.44 186 PRO A CA 1
ATOM 1527 C C . PRO A 1 186 ? 21.567 -2.160 -2.443 1.00 93.44 186 PRO A C 1
ATOM 1529 O O . PRO A 1 186 ? 20.612 -2.495 -1.747 1.00 93.44 186 PRO A O 1
ATOM 1532 N N . GLU A 1 187 ? 22.518 -1.310 -2.047 1.00 94.00 187 GLU A N 1
ATOM 1533 C CA . GLU A 1 187 ? 22.670 -0.760 -0.692 1.00 94.00 187 GLU A CA 1
ATOM 1534 C C . GLU A 1 187 ? 21.624 0.308 -0.341 1.00 94.00 187 GLU A C 1
ATOM 1536 O O . GLU A 1 187 ? 21.545 0.762 0.799 1.00 94.00 187 GLU A O 1
ATOM 1541 N N . MET A 1 188 ? 20.856 0.784 -1.326 1.00 95.25 188 MET A N 1
ATOM 1542 C CA . MET A 1 188 ? 19.864 1.825 -1.091 1.00 95.25 188 MET A CA 1
ATOM 1543 C C . MET A 1 188 ? 18.666 1.228 -0.357 1.00 95.25 188 MET A C 1
ATOM 1545 O O . MET A 1 188 ? 17.918 0.422 -0.923 1.00 95.25 188 MET A O 1
ATOM 1549 N N . GLU A 1 189 ? 18.451 1.678 0.880 1.00 95.12 189 GLU A N 1
ATOM 1550 C CA . GLU A 1 189 ? 17.201 1.423 1.583 1.00 95.12 189 GLU A CA 1
ATOM 1551 C C . GLU A 1 189 ? 16.036 1.988 0.779 1.00 95.12 189 GLU A C 1
ATOM 1553 O O . GLU A 1 189 ? 16.046 3.136 0.326 1.00 95.12 189 GLU A O 1
ATOM 1558 N N . TYR A 1 190 ? 15.014 1.161 0.601 1.00 96.19 190 TYR A N 1
ATOM 1559 C CA . TYR A 1 190 ? 13.876 1.517 -0.213 1.00 96.19 190 TYR A CA 1
ATOM 1560 C C . TYR A 1 190 ? 12.572 1.267 0.529 1.00 96.19 190 TYR A C 1
ATOM 1562 O O . TYR A 1 190 ? 12.328 0.195 1.086 1.00 96.19 190 TYR A O 1
ATOM 1570 N N . GLU A 1 191 ? 11.714 2.280 0.487 1.00 97.06 191 GLU A N 1
ATOM 1571 C CA . GLU A 1 191 ? 10.334 2.204 0.923 1.00 97.06 191 GLU A CA 1
ATOM 1572 C C . GLU A 1 191 ? 9.441 2.757 -0.184 1.00 97.06 191 GLU A C 1
ATOM 1574 O O . GLU A 1 191 ? 9.595 3.907 -0.609 1.00 97.06 191 GLU A O 1
ATOM 1579 N N . SER A 1 192 ? 8.517 1.935 -0.683 1.00 96.50 192 SER A N 1
ATOM 1580 C CA . SER A 1 192 ? 7.602 2.378 -1.729 1.00 96.50 192 SER A CA 1
ATOM 1581 C C . SER A 1 192 ? 6.705 3.502 -1.212 1.00 96.50 192 SER A C 1
ATOM 1583 O O . SER A 1 19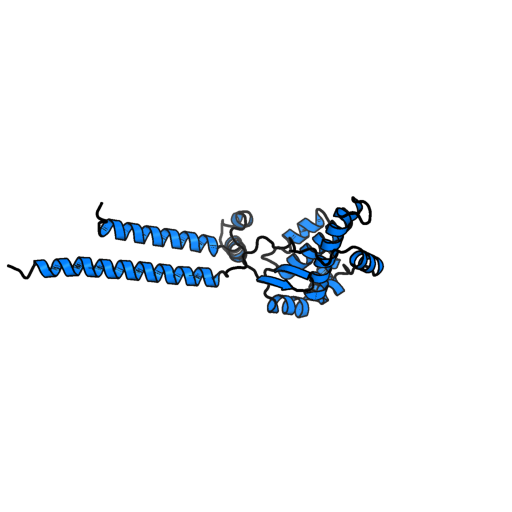2 ? 6.147 3.448 -0.115 1.00 96.50 192 SER A O 1
ATOM 1585 N N . GLY A 1 193 ? 6.541 4.533 -2.043 1.00 94.19 193 GLY A N 1
ATOM 1586 C CA . GLY A 1 193 ? 5.635 5.643 -1.759 1.00 94.19 193 GLY A CA 1
ATOM 1587 C C . GLY A 1 193 ? 4.158 5.271 -1.908 1.00 94.19 193 GLY A C 1
ATOM 1588 O O . GLY A 1 193 ? 3.297 6.057 -1.505 1.00 94.19 193 GLY A O 1
ATOM 1589 N N . VAL A 1 194 ? 3.855 4.105 -2.489 1.00 93.31 194 VAL A N 1
ATOM 1590 C CA . VAL A 1 194 ? 2.485 3.611 -2.645 1.00 93.31 194 VAL A CA 1
ATOM 1591 C C . VAL A 1 194 ? 1.911 3.285 -1.272 1.00 93.31 194 VAL A C 1
ATOM 1593 O O . VAL A 1 194 ? 2.541 2.609 -0.461 1.00 93.31 194 VAL A O 1
ATOM 1596 N N . SER A 1 195 ? 0.716 3.811 -0.992 1.00 92.06 195 SER A N 1
ATOM 1597 C CA . SER A 1 195 ? 0.004 3.567 0.268 1.00 92.06 195 SER A CA 1
ATOM 1598 C C . SER A 1 195 ? 0.795 3.953 1.534 1.00 92.06 195 SER A C 1
ATOM 1600 O O . SER A 1 195 ? 0.550 3.429 2.621 1.00 92.06 195 SER A O 1
ATOM 1602 N N . LYS A 1 196 ? 1.739 4.902 1.434 1.00 90.38 196 LYS A N 1
ATOM 1603 C CA . LYS A 1 196 ? 2.576 5.340 2.569 1.00 90.38 196 LYS A CA 1
ATOM 1604 C C . LYS A 1 196 ? 1.790 5.933 3.746 1.00 90.38 196 LYS A C 1
ATOM 1606 O O . LYS A 1 196 ? 2.314 6.012 4.849 1.00 90.38 196 LYS A O 1
ATOM 1611 N N . HIS A 1 197 ? 0.555 6.370 3.509 1.00 87.94 197 HIS A N 1
ATOM 1612 C CA . HIS A 1 197 ? -0.338 6.943 4.518 1.00 87.94 197 HIS A CA 1
ATOM 1613 C C . HIS A 1 197 ? -1.047 5.889 5.381 1.00 87.94 197 HIS A C 1
ATOM 1615 O O . HIS A 1 197 ? -1.725 6.264 6.334 1.00 87.94 197 HIS A O 1
ATOM 1621 N N . LEU A 1 198 ? -0.921 4.593 5.066 1.00 90.94 198 LEU A N 1
ATOM 1622 C CA . LEU A 1 198 ? -1.573 3.529 5.830 1.00 90.94 198 LEU A CA 1
ATOM 1623 C C . LEU A 1 198 ? -0.956 3.366 7.224 1.00 90.94 198 LEU A C 1
ATOM 1625 O O . LEU A 1 198 ? 0.252 3.157 7.379 1.00 90.94 198 LEU A O 1
ATOM 1629 N N . PHE A 1 199 ? -1.814 3.345 8.239 1.00 89.75 199 PHE A N 1
ATOM 1630 C CA . PHE A 1 199 ? -1.449 2.941 9.589 1.00 89.75 199 PHE A CA 1
ATOM 1631 C C . PHE A 1 199 ? -1.285 1.420 9.648 1.00 89.75 199 PHE A C 1
ATOM 1633 O O . PHE A 1 199 ? -2.207 0.662 9.353 1.00 89.75 199 PHE A O 1
ATOM 1640 N N . THR A 1 200 ? -0.094 0.978 10.046 1.00 91.31 200 THR A N 1
ATOM 1641 C CA . THR A 1 200 ? 0.302 -0.446 10.057 1.00 91.31 200 THR A CA 1
ATOM 1642 C C . THR A 1 200 ? 0.694 -0.953 11.446 1.00 91.31 200 THR A C 1
ATOM 1644 O O . THR A 1 200 ? 0.805 -2.154 11.654 1.00 91.31 200 THR A O 1
ATOM 1647 N N . ILE A 1 201 ? 0.861 -0.049 12.420 1.00 89.81 201 ILE A N 1
ATOM 1648 C CA . ILE A 1 201 ? 1.289 -0.379 13.792 1.00 89.81 201 ILE A CA 1
ATOM 1649 C C . ILE A 1 201 ? 0.167 -1.081 14.570 1.00 89.81 201 ILE A C 1
ATOM 1651 O O . ILE A 1 201 ? 0.409 -1.976 15.376 1.00 89.81 201 ILE A O 1
ATOM 1655 N N . PHE A 1 202 ? -1.082 -0.679 14.342 1.00 88.00 202 PHE A N 1
ATOM 1656 C CA . PHE A 1 202 ? -2.249 -1.275 14.977 1.00 88.00 202 PHE A CA 1
ATOM 1657 C C . PHE A 1 202 ? -3.424 -1.320 14.003 1.00 88.00 202 PHE A C 1
ATOM 1659 O O . PHE A 1 202 ? -3.514 -0.512 13.086 1.00 88.00 202 PHE A O 1
ATOM 1666 N N . SER A 1 203 ? -4.332 -2.272 14.216 1.00 88.94 203 SER A N 1
ATOM 1667 C CA . SER A 1 203 ? -5.541 -2.435 13.414 1.00 88.94 203 SER A CA 1
ATOM 1668 C C . SER A 1 203 ? -6.726 -1.715 14.056 1.00 88.94 203 SER A C 1
ATOM 1670 O O . SER A 1 203 ? -6.723 -1.425 15.255 1.00 88.94 203 SER A O 1
ATOM 1672 N N . GLN A 1 204 ? -7.803 -1.533 13.292 1.00 90.06 204 GLN A N 1
ATOM 1673 C CA . GLN A 1 204 ? -9.089 -1.075 13.825 1.00 90.06 204 GLN A CA 1
ATOM 1674 C C . GLN A 1 204 ? -9.575 -1.939 15.008 1.00 90.06 204 GLN A C 1
ATOM 1676 O O . GLN A 1 204 ? -10.130 -1.418 15.975 1.00 90.06 204 GLN A O 1
ATOM 1681 N N . LYS A 1 205 ? -9.321 -3.258 14.981 1.00 90.50 205 LYS A N 1
ATOM 1682 C CA . LYS A 1 205 ? -9.664 -4.165 16.091 1.00 90.50 205 LYS A CA 1
ATOM 1683 C C . LYS A 1 205 ? -8.892 -3.811 17.361 1.00 90.50 205 LYS A C 1
ATOM 1685 O O . LYS A 1 205 ? -9.485 -3.792 18.434 1.00 90.50 205 LYS A O 1
ATOM 1690 N N . HIS A 1 206 ? -7.603 -3.485 17.247 1.00 93.38 206 HIS A N 1
ATOM 1691 C CA . HIS A 1 206 ? -6.804 -3.040 18.392 1.00 93.38 206 HIS A CA 1
ATOM 1692 C C . HIS A 1 206 ? -7.353 -1.742 18.991 1.00 93.38 206 HIS A C 1
ATOM 1694 O O . HIS A 1 206 ? -7.441 -1.641 20.211 1.00 93.38 206 HIS A O 1
ATOM 1700 N N . VAL A 1 207 ? -7.792 -0.789 18.158 1.00 93.12 207 VAL A N 1
ATOM 1701 C CA . VAL A 1 207 ? -8.432 0.454 18.630 1.00 93.12 207 VAL A CA 1
ATOM 1702 C C . VAL A 1 207 ? -9.704 0.155 19.422 1.00 93.12 207 VAL A C 1
ATOM 1704 O O . VAL A 1 207 ? -9.874 0.670 20.524 1.00 93.12 207 VAL A O 1
ATOM 1707 N N . LEU A 1 208 ? -10.577 -0.712 18.903 1.00 94.88 208 LEU A N 1
ATOM 1708 C CA . LEU A 1 208 ? -11.816 -1.094 19.589 1.00 94.88 208 LEU A CA 1
ATOM 1709 C C . LEU A 1 208 ? -11.548 -1.820 20.913 1.00 94.88 208 LEU A C 1
ATOM 1711 O O . LEU A 1 208 ? -12.194 -1.528 21.917 1.00 94.88 208 LEU A O 1
ATOM 1715 N N . VAL A 1 209 ? -10.576 -2.735 20.946 1.00 96.56 209 VAL A N 1
ATOM 1716 C CA . VAL A 1 209 ? -10.178 -3.425 22.183 1.00 96.56 209 VAL A CA 1
ATOM 1717 C C . VAL A 1 209 ? -9.610 -2.433 23.197 1.00 96.56 209 VAL A C 1
ATOM 1719 O O . VAL A 1 209 ? -10.024 -2.446 24.356 1.00 96.56 209 VAL A O 1
ATOM 1722 N N . ALA A 1 210 ? -8.719 -1.534 22.771 1.00 95.06 210 ALA A N 1
ATOM 1723 C CA . ALA A 1 210 ? -8.160 -0.497 23.633 1.00 95.06 210 ALA A CA 1
ATOM 1724 C C . ALA A 1 210 ? -9.259 0.408 24.207 1.00 95.06 210 ALA A C 1
ATOM 1726 O O . ALA A 1 210 ? -9.264 0.681 25.408 1.00 95.06 210 ALA A O 1
ATOM 1727 N N . TYR A 1 211 ? -10.233 0.800 23.382 1.00 96.62 211 TYR A N 1
ATOM 1728 C CA . TYR A 1 211 ? -11.408 1.545 23.825 1.00 96.62 211 TYR A CA 1
ATOM 1729 C C . TYR A 1 211 ? -12.178 0.795 24.919 1.00 96.62 211 TYR A C 1
ATOM 1731 O O . TYR A 1 211 ? -12.415 1.355 25.989 1.00 96.62 211 TYR A O 1
ATOM 1739 N N . LEU A 1 212 ? -12.513 -0.482 24.708 1.00 97.38 212 LEU A N 1
ATOM 1740 C CA . LEU A 1 212 ? -13.238 -1.284 25.701 1.00 97.38 212 LEU A CA 1
ATOM 1741 C C . LEU A 1 212 ? -12.473 -1.398 27.026 1.00 97.38 212 LEU A C 1
ATOM 1743 O O . LEU A 1 212 ? -13.075 -1.257 28.092 1.00 97.38 212 LEU A O 1
ATOM 1747 N N . VAL A 1 213 ? -11.153 -1.596 26.971 1.00 97.44 213 VAL A N 1
ATOM 1748 C CA . VAL A 1 213 ? -10.288 -1.661 28.161 1.00 97.44 213 VAL A CA 1
ATOM 1749 C C . VAL A 1 213 ? -10.296 -0.334 28.923 1.00 97.44 213 VAL A C 1
ATOM 1751 O O . VAL A 1 213 ? -10.498 -0.326 30.140 1.00 97.44 213 VAL A O 1
ATOM 1754 N N . VAL A 1 214 ? -10.137 0.793 28.224 1.00 96.50 214 VAL A N 1
ATOM 1755 C CA . VAL A 1 214 ? -10.172 2.133 28.832 1.00 96.50 214 VAL A CA 1
ATOM 1756 C C . VAL A 1 214 ? -11.533 2.402 29.474 1.00 96.50 214 VAL A C 1
ATOM 1758 O O . VAL A 1 214 ? -11.598 2.821 30.631 1.00 96.50 214 VAL A O 1
ATOM 1761 N N . MET A 1 215 ? -12.626 2.104 28.771 1.00 97.19 215 MET A N 1
ATOM 1762 C CA . MET A 1 215 ? -13.984 2.304 29.281 1.00 97.19 215 MET A CA 1
ATOM 1763 C C . MET A 1 215 ? -14.266 1.434 30.508 1.00 97.19 215 MET A C 1
ATOM 1765 O O . MET A 1 215 ? -14.792 1.931 31.506 1.00 97.19 215 MET A O 1
ATOM 1769 N N . ALA A 1 216 ? -13.859 0.162 30.490 1.00 97.12 216 ALA A N 1
ATOM 1770 C CA . ALA A 1 216 ? -13.978 -0.726 31.643 1.00 97.12 216 ALA A CA 1
ATOM 1771 C C . ALA A 1 216 ? -13.184 -0.198 32.849 1.00 97.12 216 ALA A C 1
ATOM 1773 O O . ALA A 1 216 ? -13.719 -0.142 33.960 1.00 97.12 216 ALA A O 1
ATOM 1774 N N . GLY A 1 217 ? -11.945 0.256 32.637 1.00 96.44 217 GLY A N 1
ATOM 1775 C CA . GLY A 1 217 ? -11.113 0.859 33.679 1.00 96.44 217 GLY A CA 1
ATOM 1776 C C . GLY A 1 217 ? -11.764 2.092 34.310 1.00 96.44 217 GLY A C 1
ATOM 1777 O O . GLY A 1 217 ? -11.887 2.170 35.535 1.00 96.44 217 GLY A O 1
ATOM 1778 N N . LEU A 1 218 ? -12.261 3.018 33.486 1.00 94.75 218 LEU A N 1
ATOM 1779 C CA . LEU A 1 218 ? -12.951 4.229 33.945 1.00 94.75 218 LEU A CA 1
ATOM 1780 C C . LEU A 1 218 ? -14.223 3.899 34.740 1.00 94.75 218 LEU A C 1
ATOM 1782 O O . LEU A 1 218 ? -14.452 4.480 35.805 1.00 94.75 218 LEU A O 1
ATOM 1786 N N . LEU A 1 219 ? -15.008 2.916 34.294 1.00 94.69 219 LEU A N 1
ATOM 1787 C CA . LEU A 1 219 ? -16.198 2.446 35.008 1.00 94.69 219 LEU A CA 1
ATOM 1788 C C . LEU A 1 219 ? -15.852 1.787 36.352 1.00 94.69 219 LEU A C 1
ATOM 1790 O O . LEU A 1 219 ? -16.553 2.010 37.343 1.00 94.69 219 LEU A O 1
ATOM 1794 N N . ILE A 1 220 ? -14.771 1.004 36.426 1.00 94.25 220 ILE A N 1
ATOM 1795 C CA . ILE A 1 220 ? -14.294 0.399 37.681 1.00 94.25 220 ILE A CA 1
ATOM 1796 C C . ILE A 1 220 ? -13.868 1.486 38.669 1.00 94.25 220 ILE A C 1
ATOM 1798 O O . ILE A 1 220 ? -14.266 1.439 39.838 1.00 94.25 220 ILE A O 1
ATOM 1802 N N . VAL A 1 221 ? -13.102 2.481 38.213 1.00 91.38 221 VAL A N 1
ATOM 1803 C CA . VAL A 1 221 ? -12.694 3.629 39.036 1.00 91.38 221 VAL A CA 1
ATOM 1804 C C . VAL A 1 221 ? -13.933 4.365 39.545 1.00 91.38 221 VAL A C 1
ATOM 1806 O O . VAL A 1 221 ? -14.085 4.548 40.754 1.00 91.38 221 VAL A O 1
ATOM 1809 N N . GLN A 1 222 ? -14.875 4.691 38.659 1.00 90.19 222 GLN A N 1
ATOM 1810 C CA . GLN A 1 222 ? -16.114 5.373 39.028 1.00 90.19 222 GLN A CA 1
ATOM 1811 C C . GLN A 1 222 ? -16.920 4.584 40.074 1.00 90.19 222 GLN A C 1
ATOM 1813 O O . GLN A 1 222 ? -17.382 5.158 41.065 1.00 90.19 222 GLN A O 1
ATOM 1818 N N . ARG A 1 223 ? -17.052 3.261 39.906 1.00 89.00 223 ARG A N 1
ATOM 1819 C CA . ARG A 1 223 ? -17.746 2.376 40.858 1.00 89.00 223 ARG A CA 1
ATOM 1820 C C . ARG A 1 223 ? -17.045 2.315 42.215 1.00 89.00 223 ARG A C 1
ATOM 1822 O O . ARG A 1 223 ? -17.723 2.400 43.240 1.00 89.00 223 ARG A O 1
ATOM 1829 N N . ARG A 1 224 ? -15.713 2.198 42.250 1.00 86.94 224 ARG A N 1
ATOM 1830 C CA . ARG A 1 224 ? -14.942 2.165 43.508 1.00 86.94 224 ARG A CA 1
ATOM 1831 C C . ARG A 1 224 ? -15.077 3.464 44.298 1.00 86.94 224 ARG A C 1
ATOM 1833 O O . ARG A 1 224 ? -15.262 3.414 45.512 1.00 86.94 224 ARG A O 1
ATOM 1840 N N . PHE A 1 225 ? -15.044 4.613 43.625 1.00 82.56 225 PHE A N 1
ATOM 1841 C CA . PHE A 1 225 ? -15.237 5.906 44.287 1.00 82.56 225 PHE A CA 1
ATOM 1842 C C . PHE A 1 225 ? -16.671 6.111 44.775 1.00 82.56 225 PHE A C 1
ATOM 1844 O O . PHE A 1 225 ? -16.865 6.627 45.873 1.00 82.56 225 PHE A O 1
ATOM 1851 N N . ARG A 1 226 ? -17.674 5.641 44.023 1.00 79.94 226 ARG A N 1
ATOM 1852 C CA . ARG A 1 226 ? -19.075 5.697 44.459 1.00 79.94 226 ARG A CA 1
ATOM 1853 C C . ARG A 1 226 ? -19.309 4.884 45.738 1.00 79.94 226 ARG A C 1
ATOM 1855 O O . ARG A 1 226 ? -19.920 5.407 46.659 1.00 79.94 226 ARG A O 1
ATOM 1862 N N . ARG A 1 227 ? -18.757 3.665 45.828 1.00 75.06 227 ARG A N 1
ATOM 1863 C CA . ARG A 1 227 ? -18.852 2.812 47.033 1.00 75.06 227 ARG A CA 1
ATOM 1864 C C . ARG A 1 227 ? -18.149 3.410 48.258 1.00 75.06 227 ARG A C 1
ATOM 1866 O O . ARG A 1 227 ? -18.666 3.316 49.363 1.00 75.06 227 ARG A O 1
ATOM 1873 N N . ARG A 1 228 ? -16.983 4.045 48.076 1.00 67.00 228 ARG A N 1
ATOM 1874 C CA . ARG A 1 228 ? -16.258 4.719 49.173 1.00 67.00 228 ARG A CA 1
ATOM 1875 C C . ARG A 1 228 ? -16.976 5.967 49.694 1.00 67.00 228 ARG A C 1
ATOM 1877 O O . ARG A 1 228 ? -16.842 6.279 50.870 1.00 67.00 228 ARG A O 1
ATOM 1884 N N . ALA A 1 229 ? -17.704 6.678 48.833 1.00 62.50 229 ALA A N 1
ATOM 1885 C CA . ALA A 1 229 ? -18.490 7.841 49.238 1.00 62.50 229 ALA A CA 1
ATOM 1886 C C . ALA A 1 229 ? -19.733 7.441 50.052 1.00 62.50 229 ALA A C 1
ATOM 1888 O O . ALA A 1 229 ? -20.021 8.088 51.051 1.00 62.50 229 ALA A O 1
ATOM 1889 N N . THR A 1 230 ? -20.420 6.354 49.679 1.00 60.88 230 THR A N 1
ATOM 1890 C CA . THR A 1 230 ? -21.588 5.849 50.422 1.00 60.88 230 THR A CA 1
ATOM 1891 C C . THR A 1 230 ? -21.208 5.187 51.750 1.00 60.88 230 THR A C 1
ATOM 1893 O O . THR A 1 230 ? -21.842 5.465 52.758 1.00 60.88 230 THR A O 1
ATOM 1896 N N . GLY A 1 231 ? -20.120 4.406 51.803 1.00 59.47 231 GLY A N 1
ATOM 1897 C CA . GLY A 1 231 ? -19.688 3.740 53.044 1.00 59.47 231 GLY A CA 1
ATOM 1898 C C . GLY A 1 231 ? -19.160 4.677 54.143 1.00 59.47 231 GLY A C 1
ATOM 1899 O O . GLY A 1 231 ? -19.135 4.293 55.303 1.00 59.47 231 GLY A O 1
ATOM 1900 N N . LYS A 1 232 ? -18.758 5.915 53.809 1.00 56.22 232 LYS A N 1
ATOM 1901 C CA . LYS A 1 232 ? -18.426 6.947 54.814 1.00 56.22 232 LYS A CA 1
ATOM 1902 C C . LYS A 1 232 ? -19.660 7.614 55.430 1.00 56.22 232 LYS A C 1
ATOM 1904 O O . LYS A 1 232 ? -19.532 8.233 56.481 1.00 56.22 232 LYS A O 1
ATOM 1909 N N . MET A 1 233 ? -20.816 7.528 54.770 1.00 50.44 233 MET A N 1
ATOM 1910 C CA . MET A 1 233 ? -22.061 8.134 55.245 1.00 50.44 233 MET A CA 1
ATOM 1911 C C . MET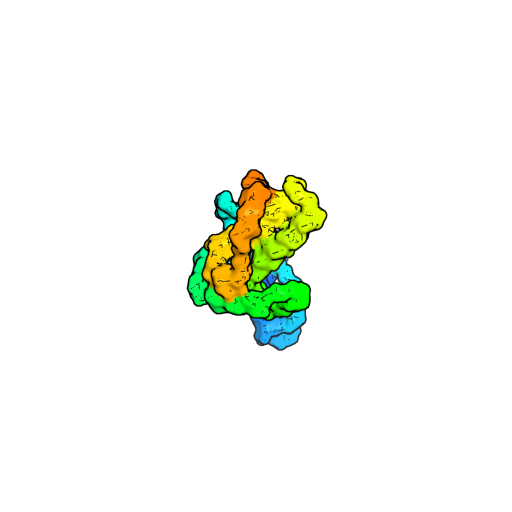 A 1 233 ? -22.760 7.248 56.284 1.00 50.44 233 MET A C 1
ATOM 1913 O O . MET A 1 233 ? -23.296 7.774 57.250 1.00 50.44 233 MET A O 1
ATOM 1917 N N . GLU A 1 234 ? -22.678 5.921 56.145 1.00 50.09 234 GLU A N 1
ATOM 1918 C CA . GLU A 1 234 ? -23.276 4.973 57.102 1.00 50.09 234 GLU A CA 1
ATOM 1919 C C . GLU A 1 234 ? -22.529 4.943 58.446 1.00 50.09 234 GLU A C 1
ATOM 1921 O O . GLU A 1 234 ? -23.153 4.949 59.498 1.00 50.09 234 GLU A O 1
ATOM 1926 N N . THR A 1 235 ? -21.195 5.052 58.457 1.00 52.16 235 THR A N 1
ATOM 1927 C CA . THR A 1 235 ? -20.409 5.024 59.709 1.00 52.16 235 THR A CA 1
ATOM 1928 C C . THR A 1 235 ? -20.594 6.243 60.621 1.00 52.16 235 THR A C 1
ATOM 1930 O O . THR A 1 235 ? -20.051 6.258 61.723 1.00 52.16 235 THR A O 1
ATOM 1933 N N . HIS A 1 236 ? -21.294 7.284 60.162 1.00 48.06 236 HIS A N 1
ATOM 1934 C CA . HIS A 1 236 ? -21.536 8.494 60.949 1.00 48.06 236 HIS A CA 1
ATOM 1935 C C . HIS A 1 236 ? -22.906 8.513 61.641 1.00 48.06 236 HIS A C 1
ATOM 1937 O O . HIS A 1 236 ? -23.114 9.378 62.484 1.00 48.06 236 HIS A O 1
ATOM 1943 N N . PHE A 1 237 ? -23.801 7.574 61.306 1.00 50.72 237 PHE A N 1
ATOM 1944 C CA . PHE A 1 237 ? -25.143 7.467 61.892 1.00 50.72 237 PHE A CA 1
ATOM 1945 C C . PHE A 1 237 ? -25.236 6.460 63.053 1.00 50.72 237 PHE A C 1
ATOM 1947 O O . PHE A 1 237 ? -26.187 6.526 63.816 1.00 50.72 237 PHE A O 1
ATOM 1954 N N . ASP A 1 238 ? -24.230 5.598 63.244 1.00 50.47 238 ASP A N 1
ATOM 1955 C CA . ASP A 1 238 ? -24.172 4.621 64.352 1.00 50.47 238 ASP A CA 1
ATOM 1956 C C . ASP A 1 238 ? -23.387 5.132 65.584 1.00 50.47 238 ASP A C 1
ATOM 1958 O O . ASP A 1 238 ? -22.871 4.352 66.387 1.00 50.47 238 ASP A O 1
ATOM 1962 N N . ARG A 1 239 ? -23.227 6.453 65.727 1.00 49.28 239 ARG A N 1
ATOM 1963 C CA . ARG A 1 239 ? -22.610 7.086 66.906 1.00 49.28 239 ARG A CA 1
ATOM 1964 C C . ARG A 1 239 ? -23.491 8.210 67.449 1.00 49.28 239 ARG A C 1
ATOM 1966 O O . ARG A 1 239 ? -23.040 9.349 67.517 1.00 49.28 239 ARG A O 1
ATOM 1973 N N . GLU A 1 240 ? -24.716 7.880 67.830 1.00 39.84 240 GLU A N 1
ATOM 1974 C CA . GLU A 1 240 ? -25.493 8.630 68.826 1.00 39.84 240 GLU A CA 1
ATOM 1975 C C . GLU A 1 240 ? -26.124 7.653 69.818 1.00 39.84 240 GLU A C 1
ATOM 1977 O O . GLU A 1 240 ? -26.631 6.600 69.367 1.00 39.84 240 GLU A O 1
#